Protein AF-A0AAE0GFL1-F1 (afdb_monomer_lite)

Secondary structure (DSSP, 8-state):
-HHHHHHHHHHHHHHHHHHHHHTTS-TTSSSHHHHHHHHTT-S---S-S-STTHHHHHHHHHHHHHH-HHHHHHHHHTT---STT-TTHHHHHHHHHHHHHHHHHHHHHHHHHHHHHHHHHHHHHHTS----------------GGGGGEEEEE-SS-TTSEEEEEETTT-TT-EE---SSSHHHHHHHHHH-HHHHHHHHHHHHTT--S--------------------------TTSPPP--TTTHHHHTTS------

Foldseek 3Di:
DVVVVVVVVVVVVVVVVVCVVPVPDDDPDDPPPVVVVVPVPPDDDDPDDDPPCPVVVVVVVVVVCVVCVPVVVPVVPVPCDDPPVVPDVVVVVVVVVVVVVVVVVVVVVVVVVVVVVVVVVVVVVVVPDPDDPDPPPPPPPPDQLLVVQKDFDADPVGNVDGPWIDGNVVPPVDTFDCPVDCPSSLVCCVPPVVVVSVVSVVVVVVVDPDDDDDDDDDDPPPDPPPDPDDDDPDDPPPDDDDPPVPVVVVVVVDDDDDDD

Sequence (260 aa):
MYFSYLIEWIVHRHALDYYLRHAFWDEEDFLPSIFALSYVNCGEYSLGKSFRTIPQIIGQLLYFIDMHPTLWNQTFQDSWEPIDNIVGCESLIATFRKSSEDAEVADTSIRAKR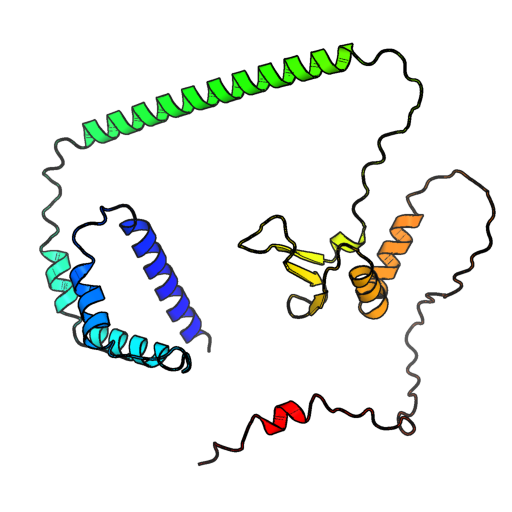KAERAAEQEAEAAADDDSEWKDGAKVKRKAACWRCFICKFSEFQPEKIESVYCKICGPDFTVEYSGNTSNMRNHLAHVHKDVFCKMVSSAEGNGVGGGDGGGPGTCSGSCSSTSDSQQRVDVSMLPPVPNDRRDALHKLIGPHLYV

pLDDT: mean 70.92, std 19.53, range [35.97, 97.88]

Structure (mmCIF, N/CA/C/O backbone):
data_AF-A0AAE0GFL1-F1
#
_entry.id   AF-A0AAE0GFL1-F1
#
loop_
_atom_site.group_PDB
_atom_site.id
_atom_site.type_symbol
_atom_site.label_atom_id
_atom_site.label_alt_id
_atom_site.label_comp_id
_atom_site.label_asym_id
_atom_site.label_entity_id
_atom_site.label_seq_id
_atom_site.pdbx_PDB_ins_code
_atom_site.Cartn_x
_atom_site.Cartn_y
_atom_site.Cartn_z
_atom_site.occupancy
_atom_site.B_iso_or_equiv
_atom_site.auth_seq_id
_atom_site.auth_comp_id
_atom_site.auth_asym_id
_atom_site.auth_atom_id
_atom_site.pdbx_PDB_model_num
ATOM 1 N N . MET A 1 1 ? -16.399 -25.363 14.629 1.00 55.00 1 MET A N 1
ATOM 2 C CA . MET A 1 1 ? -15.292 -24.386 14.748 1.00 55.00 1 MET A CA 1
ATOM 3 C C . MET A 1 1 ? -15.734 -22.925 14.625 1.00 55.00 1 MET A C 1
ATOM 5 O O . MET A 1 1 ? -15.078 -22.097 15.221 1.00 55.00 1 MET A O 1
ATOM 9 N N . TYR A 1 2 ? -16.831 -22.567 13.941 1.00 59.12 2 TYR A N 1
ATOM 10 C CA . TYR A 1 2 ? -17.259 -21.154 13.840 1.00 59.12 2 TYR A CA 1
ATOM 11 C C . TYR A 1 2 ? -17.897 -20.565 15.112 1.00 59.12 2 TYR A C 1
ATOM 13 O O . TYR A 1 2 ? -17.859 -19.357 15.315 1.00 59.12 2 TYR A O 1
ATOM 21 N N . PHE A 1 3 ? -18.455 -21.405 15.985 1.00 51.78 3 PHE A N 1
ATOM 22 C CA . PHE A 1 3 ? -19.176 -20.939 17.174 1.00 51.78 3 PHE A CA 1
ATOM 23 C C . PHE A 1 3 ? -18.249 -20.355 18.255 1.00 51.78 3 PHE A C 1
ATOM 25 O O . PHE A 1 3 ? -18.617 -19.396 18.920 1.00 51.78 3 PHE A O 1
ATOM 32 N N . SER A 1 4 ? -17.019 -20.870 18.383 1.00 65.25 4 SER A N 1
ATOM 33 C CA . SER A 1 4 ? -16.025 -20.348 19.333 1.00 65.25 4 SER A CA 1
ATOM 34 C C . SER A 1 4 ? -15.536 -18.950 18.949 1.00 65.25 4 SER A C 1
ATOM 36 O O . SER A 1 4 ? -15.470 -18.077 19.806 1.00 65.25 4 SER A O 1
ATOM 38 N N . TYR A 1 5 ? -15.299 -18.703 17.656 1.00 64.81 5 TYR A N 1
ATOM 39 C CA . TYR A 1 5 ? -14.909 -17.379 17.156 1.00 64.81 5 TYR A CA 1
ATOM 40 C C . TYR A 1 5 ? -16.025 -16.341 17.292 1.00 64.81 5 TYR A C 1
ATOM 42 O O . TYR A 1 5 ? -15.751 -15.166 17.517 1.00 64.81 5 TYR A O 1
ATOM 50 N N . LEU A 1 6 ? -17.286 -16.765 17.172 1.00 72.25 6 LEU A N 1
ATOM 51 C CA . LEU A 1 6 ? -18.425 -15.870 17.351 1.00 72.25 6 LEU A CA 1
ATOM 52 C C . LEU A 1 6 ? -18.554 -15.420 18.812 1.00 72.25 6 LEU A C 1
ATOM 54 O O . LEU A 1 6 ? -18.775 -14.239 19.061 1.00 72.25 6 LEU A O 1
ATOM 58 N N . ILE A 1 7 ? -18.367 -16.335 19.767 1.00 76.12 7 ILE A N 1
ATOM 59 C CA . ILE A 1 7 ? -18.399 -16.003 21.197 1.00 76.12 7 ILE A CA 1
ATOM 60 C C . ILE A 1 7 ? -17.217 -15.100 21.568 1.00 76.12 7 ILE A C 1
ATOM 62 O O . ILE A 1 7 ? -17.435 -14.074 22.207 1.00 76.12 7 ILE A O 1
ATOM 66 N N . GLU A 1 8 ? -15.997 -15.409 21.114 1.00 75.50 8 GLU A N 1
ATOM 67 C CA . GLU A 1 8 ? -14.837 -14.531 21.331 1.00 75.50 8 GLU A CA 1
ATOM 68 C C . GLU A 1 8 ? -15.072 -13.128 20.769 1.00 75.50 8 GLU A C 1
ATOM 70 O O . GLU A 1 8 ? -14.800 -12.143 21.451 1.00 75.50 8 GLU A O 1
ATOM 75 N N . TRP A 1 9 ? -15.632 -13.018 19.563 1.00 86.50 9 TRP A N 1
ATOM 76 C CA . TRP A 1 9 ? -15.906 -11.726 18.939 1.00 86.50 9 TRP A CA 1
ATOM 77 C C . TRP A 1 9 ? -16.974 -10.918 19.686 1.00 86.50 9 TRP A C 1
ATOM 79 O O . TRP A 1 9 ? -16.813 -9.710 19.863 1.00 86.50 9 TRP A O 1
ATOM 89 N N . ILE A 1 10 ? -18.042 -11.567 20.162 1.00 83.06 10 ILE A N 1
ATOM 90 C CA . ILE A 1 10 ? -19.096 -10.914 20.953 1.00 83.06 10 ILE A CA 1
ATOM 91 C C . ILE A 1 10 ? -18.524 -10.416 22.286 1.00 83.06 10 ILE A C 1
ATOM 93 O O . ILE A 1 10 ? -18.738 -9.258 22.642 1.00 83.06 10 ILE A O 1
ATOM 97 N N . VAL A 1 11 ? -17.742 -11.243 22.987 1.00 87.62 11 VAL A N 1
ATOM 98 C CA . VAL A 1 11 ? -17.106 -10.862 24.258 1.00 87.62 11 VAL A CA 1
ATOM 99 C C . VAL A 1 11 ? -16.126 -9.708 24.051 1.00 87.62 11 VAL A C 1
ATOM 101 O O . VAL A 1 11 ? -16.186 -8.726 24.787 1.00 87.62 11 VAL A O 1
ATOM 104 N N . HIS A 1 12 ? -15.286 -9.762 23.013 1.00 86.75 12 HIS A N 1
ATOM 105 C CA . HIS A 1 12 ? -14.354 -8.675 22.707 1.00 86.75 12 HIS A CA 1
ATOM 106 C C . HIS A 1 12 ? -15.077 -7.371 22.378 1.00 86.75 12 HIS A C 1
ATOM 108 O O . HIS A 1 12 ? -14.642 -6.304 22.807 1.00 86.75 12 HIS A O 1
ATOM 114 N N . ARG A 1 13 ? -16.182 -7.444 21.629 1.00 83.88 13 ARG A N 1
ATOM 115 C CA . ARG A 1 13 ? -16.957 -6.267 21.240 1.00 83.88 13 ARG A CA 1
ATOM 116 C C . ARG A 1 13 ? -17.669 -5.635 22.431 1.00 83.88 13 ARG A C 1
ATOM 118 O O . ARG A 1 13 ? -17.648 -4.417 22.544 1.00 83.88 13 ARG A O 1
ATOM 125 N N . HIS A 1 14 ? -18.239 -6.434 23.332 1.00 80.00 14 HIS A N 1
ATOM 126 C CA . HIS A 1 14 ? -18.849 -5.916 24.558 1.00 80.00 14 HIS A CA 1
ATOM 127 C C . HIS A 1 14 ? -17.814 -5.383 25.549 1.00 80.00 14 HIS A C 1
ATOM 129 O O . HIS A 1 14 ? -18.057 -4.348 26.157 1.00 80.00 14 HIS A O 1
ATOM 135 N N . ALA A 1 15 ? -16.650 -6.026 25.668 1.00 77.88 15 ALA A N 1
ATOM 136 C CA . ALA A 1 15 ? -15.555 -5.520 26.489 1.00 77.88 15 ALA A CA 1
ATOM 137 C C . ALA A 1 15 ? -15.032 -4.178 25.958 1.00 77.88 15 ALA A C 1
ATOM 139 O O . ALA A 1 15 ? -14.854 -3.248 26.736 1.00 77.88 15 ALA A O 1
ATOM 140 N N . LEU A 1 16 ? -14.851 -4.043 24.640 1.00 78.12 16 LEU A N 1
ATOM 141 C CA . LEU A 1 16 ? -14.467 -2.775 24.013 1.00 78.12 16 LEU A CA 1
ATOM 142 C C . LEU A 1 16 ? -15.530 -1.694 24.199 1.00 78.12 16 LEU A C 1
ATOM 144 O O . LEU A 1 16 ? -15.179 -0.574 24.543 1.00 78.12 16 LEU A O 1
ATOM 148 N N . ASP A 1 17 ? -16.811 -2.012 24.008 1.00 73.00 17 ASP A N 1
ATOM 149 C CA . ASP A 1 17 ? -17.889 -1.030 24.171 1.00 73.00 17 ASP A CA 1
ATOM 150 C C . ASP A 1 17 ? -18.042 -0.603 25.642 1.00 73.00 17 ASP A C 1
ATOM 152 O O . ASP A 1 17 ? -18.272 0.569 25.927 1.00 73.00 17 ASP A O 1
ATOM 156 N N . TYR A 1 18 ? -17.828 -1.525 26.587 1.00 76.62 18 TYR A N 1
ATOM 157 C CA . TYR A 1 18 ? -17.769 -1.236 28.021 1.00 76.62 18 TYR A CA 1
ATOM 158 C C . TYR A 1 18 ? -16.574 -0.337 28.366 1.00 76.62 18 TYR A C 1
ATOM 160 O O . TYR A 1 18 ? -16.749 0.698 29.004 1.00 76.62 18 TYR A O 1
ATOM 168 N N . TYR A 1 19 ? -15.372 -0.676 27.888 1.00 74.94 19 TYR A N 1
ATOM 169 C CA . TYR A 1 19 ? -14.175 0.141 28.097 1.00 74.94 19 TYR A CA 1
ATOM 170 C C . TYR A 1 19 ? -14.315 1.527 27.471 1.00 74.94 19 TYR A C 1
ATOM 172 O O . TYR A 1 19 ? -13.985 2.512 28.113 1.00 74.94 19 TYR A O 1
ATOM 180 N N . LEU A 1 20 ? -14.847 1.639 26.255 1.00 73.12 20 LEU A N 1
ATOM 181 C CA . LEU A 1 20 ? -15.024 2.930 25.587 1.00 73.12 20 LEU A CA 1
ATOM 182 C C . LEU A 1 20 ? -16.085 3.803 26.266 1.00 73.12 20 LEU A C 1
ATOM 184 O O . LEU A 1 20 ? -15.954 5.024 26.255 1.00 73.12 20 LEU A O 1
ATOM 188 N N . ARG A 1 21 ? -17.112 3.205 26.884 1.00 70.81 21 ARG A N 1
ATOM 189 C CA . ARG A 1 21 ? -18.131 3.949 27.645 1.00 70.81 21 ARG A CA 1
ATOM 190 C C . ARG A 1 21 ? -17.677 4.338 29.050 1.00 70.81 21 ARG A C 1
ATOM 192 O O . ARG A 1 21 ? -18.154 5.344 29.566 1.00 70.81 21 ARG A O 1
ATOM 199 N N . HIS A 1 22 ? -16.775 3.569 29.658 1.00 62.78 22 HIS A N 1
ATOM 200 C CA . HIS A 1 22 ? -16.322 3.800 31.033 1.00 62.78 22 HIS A CA 1
ATOM 201 C C . HIS A 1 22 ? -14.917 4.395 31.156 1.00 62.78 22 HIS A C 1
ATOM 203 O O . HIS A 1 22 ? -14.579 4.879 32.226 1.00 62.78 22 HIS A O 1
ATOM 209 N N . ALA A 1 23 ? -14.141 4.488 30.073 1.00 54.91 23 ALA A N 1
ATOM 210 C CA . ALA A 1 23 ? -12.862 5.208 30.040 1.00 54.91 23 ALA A CA 1
ATOM 211 C C . ALA A 1 23 ? -13.001 6.740 30.173 1.00 54.91 23 ALA A C 1
ATOM 213 O O . ALA A 1 23 ? -12.017 7.458 30.028 1.00 54.91 23 ALA A O 1
ATOM 214 N N . PHE A 1 24 ? -14.212 7.247 30.422 1.00 51.03 24 PHE A N 1
ATOM 215 C CA . PHE A 1 24 ? -14.499 8.671 30.593 1.00 51.03 24 PHE A CA 1
ATOM 216 C C . PHE A 1 24 ? -14.997 9.033 32.004 1.00 51.03 24 PHE A C 1
ATOM 218 O O . PHE A 1 24 ? -15.393 10.172 32.229 1.00 51.03 24 PHE A O 1
ATOM 225 N N . TRP A 1 25 ? -15.000 8.088 32.950 1.00 46.41 25 TRP A N 1
ATOM 226 C CA . TRP A 1 25 ? -15.371 8.351 34.343 1.00 46.41 25 TRP A CA 1
ATOM 227 C C . TRP A 1 25 ? -14.150 8.199 35.252 1.00 46.41 25 TRP A C 1
ATOM 229 O O . TRP A 1 25 ? -13.375 7.259 35.086 1.00 46.41 25 TRP A O 1
ATOM 239 N N . ASP A 1 26 ? -13.990 9.171 36.151 1.00 41.50 26 ASP A N 1
ATOM 240 C CA . ASP A 1 26 ? -12.817 9.435 36.989 1.00 41.50 26 ASP A CA 1
ATOM 241 C C . ASP A 1 26 ? -12.173 8.203 37.648 1.00 41.50 26 ASP A C 1
ATOM 243 O O . ASP A 1 26 ? -12.826 7.275 38.125 1.00 41.50 26 ASP A O 1
ATOM 247 N N . GLU A 1 27 ? -10.843 8.263 37.692 1.00 49.09 27 GLU A N 1
ATOM 248 C CA . GLU A 1 27 ? -9.883 7.195 37.986 1.00 49.09 27 GLU A CA 1
ATOM 249 C C . GLU A 1 27 ? -9.837 6.715 39.453 1.00 49.09 27 GLU A C 1
ATOM 251 O O . GLU A 1 27 ? -9.037 5.833 39.766 1.00 49.09 27 GLU A O 1
ATOM 256 N N . GLU A 1 28 ? -10.650 7.246 40.373 1.00 51.72 28 GLU A N 1
ATOM 257 C CA . GLU A 1 28 ? -10.294 7.163 41.802 1.00 51.72 28 GLU A CA 1
ATOM 258 C C . GLU A 1 28 ? -10.993 6.080 42.647 1.00 51.72 28 GLU A C 1
ATOM 260 O O . GLU A 1 28 ? -10.396 5.648 43.630 1.00 51.72 28 GLU A O 1
ATOM 265 N N . ASP A 1 29 ? -12.156 5.524 42.274 1.00 49.66 29 ASP A N 1
ATOM 266 C CA . ASP A 1 29 ? -12.931 4.725 43.256 1.00 49.66 29 ASP A CA 1
ATOM 267 C C . ASP A 1 29 ? -13.186 3.240 42.930 1.00 49.66 29 ASP A C 1
ATOM 269 O O . ASP A 1 29 ? -13.652 2.499 43.798 1.00 49.66 29 ASP A O 1
ATOM 273 N N . PHE A 1 30 ? -12.857 2.737 41.731 1.00 45.12 30 PHE A N 1
ATOM 274 C CA . PHE A 1 30 ? -13.270 1.371 41.331 1.00 45.12 30 PHE A CA 1
ATOM 275 C C . PHE A 1 30 ? -12.153 0.331 41.146 1.00 45.12 30 PHE A C 1
ATOM 277 O O . PHE A 1 30 ? -12.433 -0.846 40.906 1.00 45.12 30 PHE A O 1
ATOM 284 N N . LEU A 1 31 ? -10.886 0.716 41.299 1.00 49.16 31 LEU A N 1
ATOM 285 C CA . LEU A 1 31 ? -9.741 -0.183 41.102 1.00 49.16 31 LEU A CA 1
ATOM 286 C C . LEU A 1 31 ? -9.281 -1.036 42.311 1.00 49.16 31 LEU A C 1
ATOM 288 O O . LEU A 1 31 ? -8.589 -2.028 42.059 1.00 49.16 31 LEU A O 1
ATOM 292 N N . PRO A 1 32 ? -9.657 -0.796 43.590 1.00 45.88 32 PRO A N 1
ATOM 293 C CA . PRO A 1 32 ? -9.105 -1.609 44.680 1.00 45.88 32 PRO A CA 1
ATOM 294 C C . PRO A 1 32 ? -9.606 -3.064 44.743 1.00 45.88 32 PRO A C 1
ATOM 296 O O . PRO A 1 32 ? -8.881 -3.926 45.233 1.00 45.88 32 PRO A O 1
ATOM 299 N N . SER A 1 33 ? -10.812 -3.389 44.259 1.00 44.69 33 SER A N 1
ATOM 300 C CA . SER A 1 33 ? -11.396 -4.729 44.479 1.00 44.69 33 SER A CA 1
ATOM 301 C C . SER A 1 33 ? -10.979 -5.771 43.434 1.00 44.69 33 SER A C 1
ATOM 303 O O . SER A 1 33 ? -10.744 -6.930 43.780 1.00 44.69 33 SER A O 1
ATOM 305 N N . ILE A 1 34 ? -10.806 -5.368 42.170 1.00 48.41 34 ILE A N 1
ATOM 306 C CA . ILE A 1 34 ? -10.378 -6.276 41.091 1.00 48.41 34 ILE A CA 1
ATOM 307 C C . ILE A 1 34 ? -8.869 -6.557 41.177 1.00 48.41 34 ILE A C 1
ATOM 309 O O . ILE A 1 34 ? -8.440 -7.688 40.944 1.00 48.41 34 ILE A O 1
ATOM 313 N N . PHE A 1 35 ? -8.060 -5.580 41.604 1.00 46.75 35 PHE A N 1
ATOM 314 C CA . PHE A 1 35 ? -6.628 -5.795 41.849 1.00 46.75 35 PHE A CA 1
ATOM 315 C C . PHE A 1 35 ? -6.334 -6.546 43.160 1.00 46.75 35 PHE A C 1
ATOM 317 O O . PHE A 1 35 ? -5.327 -7.248 43.243 1.00 46.75 35 PHE A O 1
ATOM 324 N N . ALA A 1 36 ? -7.218 -6.502 44.163 1.00 46.09 36 ALA A N 1
ATOM 325 C CA . ALA A 1 36 ? -7.035 -7.292 45.385 1.00 46.09 36 ALA A CA 1
ATOM 326 C C . ALA A 1 36 ? -7.107 -8.812 45.131 1.00 46.09 36 ALA A C 1
ATOM 328 O O . ALA A 1 36 ? -6.398 -9.576 45.785 1.00 46.09 36 ALA A O 1
ATOM 329 N N . LEU A 1 37 ? -7.886 -9.268 44.141 1.00 44.50 37 LEU A N 1
ATOM 330 C CA . LEU A 1 37 ? -7.932 -10.690 43.772 1.00 44.50 37 LEU A CA 1
ATOM 331 C C . LEU A 1 37 ? -6.707 -11.152 42.965 1.00 44.50 37 LEU A C 1
ATOM 333 O O . LEU A 1 37 ? -6.390 -12.340 42.986 1.00 44.50 37 LEU A O 1
ATOM 337 N N . SER A 1 38 ? -5.974 -10.244 42.307 1.00 46.34 38 SER A N 1
ATOM 338 C CA . SER A 1 38 ? -4.716 -10.583 41.624 1.00 46.34 38 SER A CA 1
ATOM 339 C C . SER A 1 38 ? -3.490 -10.508 42.545 1.00 46.34 38 SER A C 1
ATOM 341 O O . SER A 1 38 ? -2.508 -11.216 42.311 1.00 46.34 38 SER A O 1
ATOM 343 N N . TYR A 1 39 ? -3.553 -9.733 43.635 1.00 41.56 39 TYR A N 1
ATOM 344 C CA . TYR A 1 39 ? -2.430 -9.572 44.566 1.00 41.56 39 TYR A CA 1
ATOM 345 C C . TYR A 1 39 ? -2.325 -10.648 45.656 1.00 41.56 39 TYR A C 1
ATOM 347 O O . TYR A 1 39 ? -1.222 -10.910 46.133 1.00 41.56 39 TYR A O 1
ATOM 355 N N . VAL A 1 40 ? -3.412 -11.342 46.014 1.00 45.34 40 VAL A 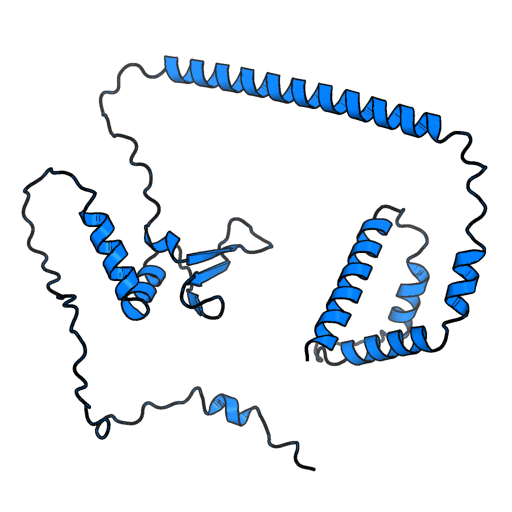N 1
ATOM 356 C CA . VAL A 1 40 ? -3.361 -12.405 47.045 1.00 45.34 40 VAL A CA 1
ATOM 357 C C . VAL A 1 40 ? -2.674 -13.693 46.547 1.00 45.34 40 VAL A C 1
ATOM 359 O O . VAL A 1 40 ? -2.402 -14.588 47.341 1.00 45.34 40 VAL A O 1
ATOM 362 N N . ASN A 1 41 ? -2.298 -13.786 45.264 1.00 46.19 41 ASN A N 1
ATOM 363 C CA . ASN A 1 41 ? -1.633 -14.977 44.715 1.00 46.19 41 ASN A CA 1
ATOM 364 C C . ASN A 1 41 ? -0.317 -14.705 43.960 1.00 46.19 41 ASN A C 1
ATOM 366 O O . ASN A 1 41 ? 0.171 -15.572 43.236 1.00 46.19 41 ASN A O 1
ATOM 370 N N . CYS A 1 42 ? 0.285 -13.526 44.138 1.00 41.69 42 CYS A N 1
ATOM 371 C CA . CYS A 1 42 ? 1.565 -13.172 43.515 1.00 41.69 42 CYS A CA 1
ATOM 372 C C . CYS A 1 42 ? 2.726 -13.224 44.522 1.00 41.69 42 CYS A C 1
ATOM 374 O O . CYS A 1 42 ? 3.401 -12.230 44.773 1.00 41.69 42 CYS A O 1
ATOM 376 N N . GLY A 1 43 ? 2.975 -14.407 45.087 1.00 40.66 43 GLY A N 1
ATOM 377 C CA . GLY A 1 43 ? 4.291 -14.743 45.626 1.00 40.66 43 GLY A CA 1
ATOM 378 C C . GLY A 1 43 ? 5.198 -15.207 44.485 1.00 40.66 43 GLY A C 1
ATOM 379 O O . GLY A 1 43 ? 4.937 -16.252 43.904 1.00 40.66 43 GLY A O 1
ATOM 380 N N . GLU A 1 44 ? 6.204 -14.397 44.145 1.00 50.81 44 GLU A N 1
ATOM 381 C CA . GLU A 1 44 ? 7.398 -14.730 43.345 1.00 50.81 44 GLU A CA 1
ATOM 382 C C . GLU A 1 44 ? 7.226 -15.780 42.226 1.00 50.81 44 GLU A C 1
ATOM 384 O O . GLU A 1 44 ? 7.644 -16.931 42.350 1.00 50.81 44 GLU A O 1
ATOM 389 N N . TYR A 1 45 ? 6.713 -15.364 41.063 1.00 44.97 45 TYR A N 1
ATOM 390 C CA . TYR A 1 45 ? 6.860 -16.150 39.835 1.00 44.97 45 TYR A CA 1
ATOM 391 C C . TYR A 1 45 ? 7.784 -15.437 38.853 1.00 44.97 45 TYR A C 1
ATOM 393 O O . TYR A 1 45 ? 7.436 -14.450 38.210 1.00 44.97 45 TYR A O 1
ATOM 401 N N . SER A 1 46 ? 8.994 -15.979 38.753 1.00 43.66 46 SER A N 1
ATOM 402 C CA . SER A 1 46 ? 9.978 -15.668 37.727 1.00 43.66 46 SER A CA 1
ATOM 403 C C . SER A 1 46 ? 9.399 -15.903 36.324 1.00 43.66 46 SER A C 1
ATOM 405 O O . SER A 1 46 ? 8.822 -16.949 36.017 1.00 43.66 46 SER A O 1
ATOM 407 N N . LEU A 1 47 ? 9.560 -14.889 35.471 1.00 48.75 47 LEU A N 1
ATOM 408 C CA . LEU A 1 47 ? 9.186 -14.851 34.056 1.00 48.75 47 LEU A CA 1
ATOM 409 C C . LEU A 1 47 ? 9.812 -16.028 33.289 1.00 48.75 47 LEU A C 1
ATOM 411 O O . LEU A 1 47 ? 10.973 -15.973 32.891 1.00 48.75 47 LEU A O 1
ATOM 415 N N . GLY A 1 48 ? 9.050 -17.103 33.080 1.00 45.09 48 GLY A N 1
ATOM 416 C CA . GLY A 1 48 ? 9.557 -18.250 32.324 1.00 45.09 48 GLY A CA 1
ATOM 417 C C . GLY A 1 48 ? 8.607 -19.423 32.092 1.00 45.09 48 GLY A C 1
ATOM 418 O O . GLY A 1 48 ? 9.084 -20.500 31.740 1.00 45.09 48 GLY A O 1
ATOM 419 N N . LYS A 1 49 ? 7.287 -19.286 32.285 1.00 44.94 49 LYS A N 1
ATOM 420 C CA . LYS A 1 49 ? 6.339 -20.389 32.037 1.00 44.94 49 LYS A CA 1
ATOM 421 C C . LYS A 1 49 ? 5.099 -19.928 31.272 1.00 44.94 49 LYS A C 1
ATOM 423 O O . LYS A 1 49 ? 4.638 -18.803 31.400 1.00 44.94 49 LYS A O 1
ATOM 428 N N . SER A 1 50 ? 4.640 -20.826 30.405 1.00 49.50 50 SER A N 1
ATOM 429 C CA . SER A 1 50 ? 3.804 -20.588 29.230 1.00 49.50 50 SER A CA 1
ATOM 430 C C . SER A 1 50 ? 2.400 -20.053 29.515 1.00 49.50 50 SER A C 1
ATOM 432 O O . SER A 1 50 ? 1.784 -20.464 30.494 1.00 49.50 50 SER A O 1
ATOM 434 N N . PHE A 1 51 ? 1.869 -19.317 28.531 1.00 51.59 51 PHE A N 1
ATOM 435 C CA . PHE A 1 51 ? 0.485 -18.871 28.259 1.00 51.59 51 PHE A CA 1
ATOM 436 C C . PHE A 1 51 ? -0.654 -19.922 28.391 1.00 51.59 51 PHE A C 1
ATOM 438 O O . PHE A 1 51 ? -1.761 -19.713 27.904 1.00 51.59 51 PHE A O 1
ATOM 445 N N . ARG A 1 52 ? -0.431 -21.067 29.045 1.00 53.19 52 ARG A N 1
ATOM 446 C CA . ARG A 1 52 ? -1.409 -22.157 29.202 1.00 53.19 52 ARG A CA 1
ATOM 447 C C . ARG A 1 52 ? -2.465 -21.911 30.290 1.00 53.19 52 ARG A C 1
ATOM 449 O O . ARG A 1 52 ? -3.365 -22.729 30.427 1.00 53.19 52 ARG A O 1
ATOM 456 N N . THR A 1 53 ? -2.393 -20.810 31.037 1.00 56.38 53 THR A N 1
ATOM 457 C CA . THR A 1 53 ? -3.309 -20.506 32.156 1.00 56.38 53 THR A CA 1
ATOM 458 C C . THR A 1 53 ? -4.493 -19.605 31.795 1.00 56.38 53 THR A C 1
ATOM 460 O O . THR A 1 53 ? -5.479 -19.601 32.528 1.00 56.38 53 THR A O 1
ATOM 463 N N . ILE A 1 54 ? -4.471 -18.899 30.657 1.00 66.75 54 ILE A N 1
ATOM 464 C CA . ILE A 1 54 ? -5.584 -18.016 30.246 1.00 66.75 54 ILE A CA 1
ATOM 465 C C . ILE A 1 54 ? -6.912 -18.784 30.072 1.00 66.75 54 ILE A C 1
ATOM 467 O O . ILE A 1 54 ? -7.927 -18.321 30.595 1.00 66.75 54 ILE A O 1
ATOM 471 N N . PRO A 1 55 ? -6.947 -19.985 29.456 1.00 72.31 55 PRO A N 1
ATOM 472 C CA . PRO A 1 55 ? -8.198 -20.735 29.317 1.00 72.31 55 PRO A CA 1
ATOM 473 C C . PRO A 1 55 ? -8.804 -21.181 30.656 1.00 72.31 55 PRO A C 1
ATOM 475 O O . PRO A 1 55 ? -10.023 -21.267 30.776 1.00 72.31 55 PRO A O 1
ATOM 478 N N . GLN A 1 56 ? -7.979 -21.435 31.680 1.00 72.88 56 GLN A N 1
ATOM 479 C CA . GLN A 1 56 ? -8.467 -21.817 33.011 1.00 72.88 56 GLN A CA 1
ATOM 480 C C . GLN A 1 56 ? -9.094 -20.637 33.755 1.00 72.88 56 GLN A C 1
ATOM 482 O O . GLN A 1 56 ? -10.124 -20.812 34.401 1.00 72.88 56 GLN A O 1
ATOM 487 N N . ILE A 1 57 ? -8.520 -19.438 33.624 1.00 74.75 57 ILE A N 1
ATOM 488 C CA . ILE A 1 57 ? -9.064 -18.224 34.245 1.00 74.75 57 ILE A CA 1
ATOM 489 C C . ILE A 1 57 ? -10.392 -17.836 33.582 1.00 74.75 57 ILE A C 1
ATOM 491 O O . ILE A 1 57 ? -11.369 -17.568 34.278 1.00 74.75 57 ILE A O 1
ATOM 495 N N . ILE A 1 58 ? -10.467 -17.888 32.245 1.00 80.38 58 ILE A N 1
ATOM 496 C CA . ILE A 1 58 ? -11.718 -17.634 31.512 1.00 80.38 58 ILE A CA 1
ATOM 497 C C . ILE A 1 58 ? -12.781 -18.678 31.885 1.00 80.38 58 ILE A C 1
ATOM 499 O O . ILE A 1 58 ? -13.932 -18.320 32.119 1.00 80.38 58 ILE A O 1
ATOM 503 N N . GLY A 1 59 ? -12.398 -19.953 32.016 1.00 84.50 59 GLY A N 1
ATOM 504 C CA . GLY A 1 59 ? -13.307 -21.012 32.457 1.00 84.50 59 GLY A CA 1
ATOM 505 C C . GLY A 1 59 ? -13.879 -20.779 33.859 1.00 84.50 59 GLY A C 1
ATOM 506 O O . GLY A 1 59 ? -15.074 -20.972 34.067 1.00 84.50 59 GLY A O 1
ATOM 507 N N . GLN A 1 60 ? -13.062 -20.314 34.809 1.00 80.19 60 GLN A N 1
ATOM 508 C CA . GLN A 1 60 ? -13.527 -19.997 36.165 1.00 80.19 60 GLN A CA 1
ATOM 509 C C . GLN A 1 60 ? -14.441 -18.766 36.203 1.00 80.19 60 GLN A C 1
ATOM 511 O O . GLN A 1 60 ? -15.447 -18.786 36.909 1.00 80.19 60 GLN A O 1
ATOM 516 N N . LEU A 1 61 ? -14.144 -17.727 35.415 1.00 78.81 61 LEU A N 1
ATOM 517 C CA . LEU A 1 61 ? -14.989 -16.531 35.322 1.00 78.81 61 LEU A CA 1
ATOM 518 C C . LEU A 1 61 ? -16.348 -16.832 34.683 1.00 78.81 61 LEU A C 1
ATOM 520 O O . LEU A 1 61 ? -17.373 -16.399 35.201 1.00 78.81 61 LEU A O 1
ATOM 524 N N . LEU A 1 62 ? -16.373 -17.612 33.598 1.00 81.50 62 LEU A N 1
ATOM 525 C CA . LEU A 1 62 ? -17.626 -18.011 32.955 1.00 81.50 62 LEU A CA 1
ATOM 526 C C . LEU A 1 62 ? -18.473 -18.896 33.873 1.00 81.50 62 LEU A C 1
ATOM 528 O O . LEU A 1 62 ? -19.677 -18.684 33.963 1.00 81.50 62 LEU A O 1
ATOM 532 N N . TYR A 1 63 ? -17.850 -19.817 34.615 1.00 80.25 63 TYR A N 1
ATOM 533 C CA . TYR A 1 63 ? -18.559 -20.626 35.607 1.00 80.25 63 TYR A CA 1
ATOM 534 C C . TYR A 1 63 ? -19.170 -19.762 36.720 1.00 80.25 63 TYR A C 1
ATOM 536 O O . TYR A 1 63 ? -20.290 -20.013 37.150 1.00 80.25 63 TYR A O 1
ATOM 544 N N . PHE A 1 64 ? -18.472 -18.710 37.159 1.00 76.19 64 PHE A N 1
ATOM 545 C CA . PHE A 1 64 ? -18.975 -17.797 38.188 1.00 76.19 64 PHE A CA 1
ATOM 546 C C . PHE A 1 64 ? -20.172 -16.959 37.707 1.00 76.19 64 PHE A C 1
ATOM 548 O O . PHE A 1 64 ? -21.116 -16.750 38.468 1.00 76.19 64 PHE A O 1
ATOM 555 N N . ILE A 1 65 ? -20.160 -16.521 36.442 1.00 75.81 65 ILE A N 1
ATOM 556 C CA . ILE A 1 65 ? -21.275 -15.786 35.820 1.00 75.81 65 ILE A CA 1
ATOM 557 C C . ILE A 1 65 ? -22.512 -16.686 35.688 1.00 75.81 65 ILE A C 1
ATOM 559 O O . ILE A 1 65 ? -23.619 -16.255 36.008 1.00 75.81 65 ILE A O 1
ATOM 563 N N . ASP A 1 66 ? -22.328 -17.943 35.278 1.00 76.62 66 ASP A N 1
ATOM 564 C CA . ASP A 1 66 ? -23.436 -18.886 35.066 1.00 76.62 66 ASP A CA 1
ATOM 565 C C . ASP A 1 66 ? -24.046 -19.390 36.387 1.00 76.62 66 ASP A C 1
ATOM 567 O O . ASP A 1 66 ? -25.232 -19.713 36.454 1.00 76.62 66 ASP A O 1
ATOM 571 N N . MET A 1 67 ? -23.259 -19.428 37.471 1.00 78.81 67 MET A N 1
ATOM 572 C CA . MET A 1 67 ? -23.725 -19.938 38.765 1.00 78.81 67 MET A CA 1
ATOM 573 C C . MET A 1 67 ? -24.554 -18.923 39.578 1.00 78.81 67 MET A C 1
ATOM 575 O O . MET A 1 67 ? -25.233 -19.318 40.528 1.00 78.81 67 MET A O 1
ATOM 579 N N . HIS A 1 68 ? -24.553 -17.634 39.212 1.00 68.12 68 HIS A N 1
ATOM 580 C CA . HIS A 1 68 ? -25.252 -16.576 39.959 1.00 68.12 68 HIS A CA 1
ATOM 581 C C . HIS A 1 68 ? -26.084 -15.602 39.089 1.00 68.12 68 HIS A C 1
ATOM 583 O O . HIS A 1 68 ? -25.948 -14.382 39.219 1.00 68.12 68 HIS A O 1
ATOM 589 N N . PRO A 1 69 ? -27.036 -16.086 38.264 1.00 65.94 69 PRO A N 1
ATOM 590 C CA . PRO A 1 69 ? -27.859 -15.228 37.398 1.00 65.94 69 PRO A CA 1
ATOM 591 C C . PRO A 1 69 ? -28.810 -14.289 38.167 1.00 65.94 69 PRO A C 1
ATOM 593 O O . PRO A 1 69 ? -29.319 -13.311 37.616 1.00 65.94 69 PRO A O 1
ATOM 596 N N . THR A 1 70 ? -29.067 -14.563 39.448 1.00 64.88 70 THR A N 1
ATOM 597 C CA . THR A 1 70 ? -29.981 -13.778 40.291 1.00 64.88 70 THR A CA 1
ATOM 598 C C . THR A 1 70 ? -29.324 -12.559 40.936 1.00 64.88 70 THR A C 1
ATOM 600 O O . THR A 1 70 ? -30.015 -11.576 41.184 1.00 64.88 70 THR A O 1
ATOM 603 N N . LEU A 1 71 ? -28.002 -12.573 41.148 1.00 61.47 71 LEU A N 1
ATOM 604 C CA . LEU A 1 71 ? -27.273 -11.446 41.749 1.00 61.47 71 LEU A CA 1
ATOM 605 C C . LEU A 1 71 ? -27.155 -10.252 40.793 1.00 61.47 71 LEU A C 1
ATOM 607 O O . LEU A 1 71 ? -27.173 -9.110 41.239 1.00 61.47 71 LEU A O 1
ATOM 611 N N . TRP A 1 72 ? -27.092 -10.502 39.482 1.00 61.62 72 TRP A N 1
ATOM 612 C CA . TRP A 1 72 ? -26.982 -9.438 38.478 1.00 61.62 72 TRP A CA 1
ATOM 613 C C . TRP A 1 72 ? -28.310 -8.711 38.224 1.00 61.62 72 TRP A C 1
ATOM 615 O O . TRP A 1 72 ? -28.320 -7.522 37.926 1.00 61.62 72 TRP A O 1
ATOM 625 N N . ASN A 1 73 ? -29.445 -9.398 38.391 1.00 60.25 73 ASN A N 1
ATOM 626 C CA . ASN A 1 73 ? -30.765 -8.787 38.210 1.00 60.25 73 ASN A CA 1
ATOM 627 C C . ASN A 1 73 ? -31.189 -7.889 39.383 1.00 60.25 73 ASN A C 1
ATOM 629 O O . ASN A 1 73 ? -32.022 -7.010 39.190 1.00 60.25 73 ASN A O 1
ATOM 633 N N . GLN A 1 74 ? -30.623 -8.084 40.579 1.00 57.28 74 GLN A N 1
ATOM 634 C CA . GLN A 1 74 ? -31.034 -7.339 41.773 1.00 57.28 74 GLN A CA 1
ATOM 635 C C . GLN A 1 74 ? -30.360 -5.964 41.876 1.00 57.28 74 GLN A C 1
ATOM 637 O O . GLN A 1 74 ? -31.013 -4.986 42.212 1.00 57.28 74 GLN A O 1
ATOM 642 N N . THR A 1 75 ? -29.084 -5.840 41.499 1.00 55.41 75 THR A N 1
ATOM 643 C CA . THR A 1 75 ? -28.380 -4.544 41.542 1.00 55.41 75 THR A CA 1
ATOM 644 C C . THR A 1 75 ? -28.711 -3.629 40.365 1.00 55.41 75 THR A C 1
ATOM 646 O O . THR A 1 75 ? -28.596 -2.413 40.489 1.00 55.41 75 THR A O 1
ATOM 649 N N . PHE A 1 76 ? -29.155 -4.182 39.231 1.00 55.78 76 PHE A N 1
ATOM 650 C CA . PHE A 1 76 ? -29.510 -3.379 38.059 1.00 55.78 76 PHE A CA 1
ATOM 651 C C . PHE A 1 76 ? -30.908 -2.760 38.133 1.00 55.78 76 PHE A C 1
ATOM 653 O O . PHE A 1 76 ? -31.145 -1.777 37.441 1.00 55.78 76 PHE A O 1
ATOM 660 N N . GLN A 1 77 ? -31.833 -3.304 38.930 1.00 55.97 77 GLN A N 1
ATOM 661 C CA . GLN A 1 77 ? -33.191 -2.751 39.036 1.00 55.97 77 GLN A CA 1
ATOM 662 C C . GLN A 1 77 ? -33.343 -1.711 40.154 1.00 55.97 77 GLN A C 1
ATOM 664 O O . GLN A 1 77 ? -34.147 -0.798 39.997 1.00 55.97 77 GLN A O 1
ATOM 669 N N . ASP A 1 78 ? -32.525 -1.767 41.208 1.00 54.12 78 ASP A N 1
ATOM 670 C CA . ASP A 1 78 ? -32.665 -0.870 42.369 1.00 54.12 78 ASP A CA 1
ATOM 671 C C . ASP A 1 78 ? -31.927 0.480 42.223 1.00 54.12 78 ASP A C 1
ATOM 673 O O . ASP A 1 78 ? -32.054 1.353 43.076 1.00 54.12 78 ASP A O 1
ATOM 677 N N . SER A 1 79 ? -31.172 0.684 41.136 1.00 54.50 79 SER A N 1
ATOM 678 C CA . SER A 1 79 ? -30.442 1.937 40.850 1.00 54.50 79 SER A CA 1
ATOM 679 C C . SER A 1 79 ? -31.134 2.836 39.817 1.00 54.50 79 SER A C 1
ATOM 681 O O . SER A 1 79 ? -30.682 3.959 39.589 1.00 54.50 79 SER A O 1
ATOM 683 N N . TRP A 1 80 ? -32.201 2.365 39.169 1.00 58.62 80 TRP A N 1
ATOM 684 C CA . TRP A 1 80 ? -32.970 3.172 38.221 1.00 58.62 80 TRP A CA 1
ATOM 685 C C . TRP A 1 80 ? -34.108 3.878 38.952 1.00 58.62 80 TRP A C 1
ATOM 687 O O . TRP A 1 80 ? -35.284 3.620 38.697 1.00 58.62 80 TRP A O 1
ATOM 697 N N . GLU A 1 81 ? -33.767 4.787 39.867 1.00 61.19 81 GLU A N 1
ATOM 698 C CA . GLU A 1 81 ? -34.740 5.814 40.224 1.00 61.19 81 GLU A CA 1
ATOM 699 C C . GLU A 1 81 ? -35.093 6.592 38.945 1.00 61.19 81 GLU A C 1
ATOM 701 O O . GLU A 1 81 ? -34.198 6.933 38.159 1.00 61.19 81 GLU A O 1
ATOM 706 N N . PRO A 1 82 ? -36.389 6.825 38.673 1.00 59.00 82 PRO A N 1
ATOM 707 C CA . PRO A 1 82 ? -36.802 7.547 37.489 1.00 59.00 82 PRO A CA 1
ATOM 708 C C . PRO A 1 82 ? -36.151 8.927 37.507 1.00 59.00 82 PRO A C 1
ATOM 710 O O . PRO A 1 82 ? -36.136 9.639 38.508 1.00 59.00 82 PRO A O 1
ATOM 713 N N . ILE A 1 83 ? -35.602 9.267 36.351 1.00 58.66 83 ILE A N 1
ATOM 714 C CA . ILE A 1 83 ? -34.834 10.457 35.983 1.00 58.66 83 ILE A CA 1
ATOM 715 C C . ILE A 1 83 ? -35.624 11.785 36.161 1.00 58.66 83 ILE A C 1
ATOM 717 O O . ILE A 1 83 ? -35.263 12.838 35.649 1.00 58.66 83 ILE A O 1
ATOM 721 N N . ASP A 1 84 ? -36.685 11.798 36.957 1.00 59.34 84 ASP A N 1
ATOM 722 C CA . ASP A 1 84 ? -37.573 12.940 37.166 1.00 59.34 84 ASP A CA 1
ATOM 723 C C . ASP A 1 84 ? -36.899 14.110 37.920 1.00 59.34 84 ASP A C 1
ATOM 725 O O . ASP A 1 84 ? -37.441 15.211 37.967 1.00 59.34 84 ASP A O 1
ATOM 729 N N . ASN A 1 85 ? -35.666 13.927 38.415 1.00 56.84 85 ASN A N 1
ATOM 730 C CA . ASN A 1 85 ? -34.789 15.002 38.905 1.00 56.84 85 ASN A CA 1
ATOM 731 C C . ASN A 1 85 ? -33.879 15.633 37.824 1.00 56.84 85 ASN A C 1
ATOM 733 O O . ASN A 1 85 ? -33.000 16.428 38.148 1.00 56.84 85 ASN A O 1
ATOM 737 N N . ILE A 1 86 ? -34.111 15.369 36.531 1.00 62.81 86 ILE A N 1
ATOM 738 C CA . ILE A 1 86 ? -33.450 16.054 35.398 1.00 62.81 86 ILE A CA 1
ATOM 739 C C . ILE A 1 86 ? -34.036 17.461 35.112 1.00 62.81 86 ILE A C 1
ATOM 741 O O . ILE A 1 86 ? -33.842 18.056 34.050 1.00 62.81 86 ILE A O 1
ATOM 745 N N . VAL A 1 87 ? -34.696 18.085 36.089 1.00 58.06 87 VAL A N 1
ATOM 746 C CA . VAL A 1 87 ? -35.043 19.514 36.025 1.00 58.06 87 VAL A CA 1
ATOM 747 C C . VAL A 1 87 ? -33.744 20.337 36.062 1.00 58.06 87 VAL A C 1
ATOM 749 O O . VAL A 1 87 ? -33.241 20.703 37.118 1.00 58.06 87 VAL A O 1
ATOM 752 N N . GLY A 1 88 ? -33.153 20.572 34.888 1.00 71.50 88 GLY A N 1
ATOM 753 C CA . GLY A 1 88 ? -31.869 21.259 34.729 1.00 71.50 88 GLY A CA 1
ATOM 754 C C . GLY A 1 88 ? -31.039 20.822 33.517 1.00 71.50 88 GLY A C 1
ATOM 755 O O . GLY A 1 88 ? -30.259 21.632 33.009 1.00 71.50 88 GLY A O 1
ATOM 756 N N . CYS A 1 89 ? -31.222 19.609 32.977 1.00 76.88 89 CYS A N 1
ATOM 757 C CA . CYS A 1 89 ? -30.396 19.164 31.840 1.00 76.88 89 CYS A CA 1
ATOM 758 C C . CYS A 1 89 ? -30.718 19.897 30.538 1.00 76.88 89 CYS A C 1
ATOM 760 O O . CYS A 1 89 ? -29.856 19.976 29.669 1.00 76.88 89 CYS A O 1
ATOM 762 N N . GLU A 1 90 ? -31.901 20.501 30.405 1.00 83.69 90 GLU A N 1
ATOM 763 C CA . GLU A 1 90 ? -32.207 21.365 29.260 1.00 83.69 90 GLU A CA 1
ATOM 764 C C . GLU A 1 90 ? -31.227 22.543 29.165 1.00 83.69 90 GLU A C 1
ATOM 766 O O . GLU A 1 90 ? -30.780 22.888 28.071 1.00 83.69 90 GLU A O 1
ATOM 771 N N . SER A 1 91 ? -30.814 23.104 30.310 1.00 84.94 91 SER A N 1
ATOM 772 C CA . SER A 1 91 ? -29.823 24.185 30.347 1.00 84.94 91 SER A CA 1
ATOM 773 C C . SER A 1 91 ? -28.432 23.714 29.916 1.00 84.94 91 SER A C 1
ATOM 775 O O . SER A 1 91 ? -27.758 24.428 29.177 1.00 84.94 91 SER A O 1
ATOM 777 N N . LEU A 1 92 ? -28.044 22.490 30.297 1.00 84.75 92 LEU A N 1
ATOM 778 C CA . LEU A 1 92 ? -26.773 21.866 29.911 1.00 84.75 92 LEU A CA 1
ATOM 779 C C . LEU A 1 92 ? -26.744 21.488 28.425 1.00 84.75 92 LEU A C 1
ATOM 781 O O . LEU A 1 92 ? -25.739 21.689 27.745 1.00 84.75 92 LEU A O 1
ATOM 785 N N . ILE A 1 93 ? -27.858 20.986 27.889 1.00 88.62 93 ILE A N 1
ATOM 786 C CA . ILE A 1 93 ? -27.990 20.691 26.457 1.00 88.62 93 ILE A CA 1
ATOM 787 C C . ILE A 1 93 ? -27.920 21.992 25.647 1.00 88.62 93 ILE A C 1
ATOM 789 O O . ILE A 1 93 ? -27.284 22.027 24.591 1.00 88.62 93 ILE A O 1
ATOM 793 N N . ALA A 1 94 ? -28.531 23.075 26.138 1.00 90.81 94 ALA A N 1
ATOM 794 C CA . ALA A 1 94 ? -28.485 24.379 25.486 1.00 90.81 94 ALA A CA 1
ATOM 795 C C . ALA A 1 94 ? -27.070 24.985 25.475 1.00 90.81 94 ALA A C 1
ATOM 797 O O . ALA A 1 94 ? -26.626 25.461 24.427 1.00 90.81 94 ALA A O 1
ATOM 798 N N . THR A 1 95 ? -26.329 24.935 26.589 1.00 90.88 95 THR A N 1
ATOM 799 C CA . THR A 1 95 ? -24.929 25.397 26.625 1.00 90.88 95 THR A CA 1
ATOM 800 C C . THR A 1 95 ? -24.020 24.545 25.752 1.00 90.88 95 THR A C 1
ATOM 802 O O . THR A 1 95 ? -23.172 25.103 25.058 1.00 90.88 95 THR A O 1
ATOM 805 N N . PHE A 1 96 ? -24.217 23.225 25.715 1.00 92.69 96 PHE A N 1
ATOM 806 C CA . PHE A 1 96 ? -23.423 22.344 24.859 1.00 92.69 96 PHE A CA 1
ATOM 807 C C . PHE A 1 96 ? -23.636 22.637 23.369 1.00 92.69 96 PHE A C 1
ATOM 809 O O . PHE A 1 96 ? -22.667 22.775 22.625 1.00 92.69 96 PHE A O 1
ATOM 816 N N . ARG A 1 97 ? -24.892 22.802 22.929 1.00 90.94 97 ARG A N 1
ATOM 817 C CA . ARG A 1 97 ? -25.198 23.163 21.533 1.00 90.94 97 ARG A CA 1
ATOM 818 C C . ARG A 1 97 ? -24.566 24.494 21.146 1.00 90.94 97 ARG A C 1
ATOM 820 O O . ARG A 1 97 ? -23.900 24.565 20.120 1.00 90.94 97 ARG A O 1
ATOM 827 N N . LYS A 1 98 ? -24.692 25.505 22.007 1.00 92.50 98 LYS A N 1
ATOM 828 C CA . LYS A 1 98 ? -24.080 26.815 21.779 1.00 92.50 98 LYS A CA 1
ATOM 829 C C . LYS A 1 98 ? -22.552 26.729 21.691 1.00 92.50 98 LYS A C 1
ATOM 831 O O . LYS A 1 98 ? -21.959 27.272 20.769 1.00 92.50 98 LYS A O 1
ATOM 836 N N . SER A 1 99 ? -21.919 25.985 22.599 1.00 90.75 99 SER A N 1
ATOM 837 C CA . SER A 1 99 ? -20.468 25.767 22.564 1.00 90.75 99 SER A CA 1
ATOM 838 C C . SER A 1 99 ? -20.013 25.030 21.302 1.00 90.75 99 SER A C 1
ATOM 840 O O . SER A 1 99 ? -18.907 25.278 20.827 1.00 90.75 99 SER A O 1
ATOM 842 N N . SER A 1 100 ? -20.834 24.121 20.770 1.00 90.69 100 SER A N 1
ATOM 843 C CA . SER A 1 100 ? -20.548 23.418 19.516 1.00 90.69 100 SER A CA 1
ATOM 844 C C . SER A 1 100 ? -20.604 24.365 18.317 1.00 90.69 100 SER A C 1
ATOM 846 O O . SER A 1 100 ? -19.716 24.326 17.471 1.00 90.69 100 SER A O 1
ATOM 848 N N . GLU A 1 101 ? -21.611 25.238 18.256 1.00 90.94 101 GLU A N 1
ATOM 849 C CA . GLU A 1 101 ? -21.749 26.243 17.193 1.00 90.94 101 GLU A CA 1
ATOM 850 C C . GLU A 1 101 ? -20.580 27.241 17.214 1.00 90.94 101 GLU A C 1
ATOM 852 O O . GLU A 1 101 ? -19.971 27.512 16.177 1.00 90.94 101 GLU A O 1
ATOM 857 N N . ASP A 1 102 ? -20.193 27.721 18.401 1.00 86.69 102 ASP A N 1
ATOM 858 C CA . ASP A 1 102 ? -19.060 28.639 18.566 1.00 86.69 102 ASP A CA 1
ATOM 859 C C . ASP A 1 102 ? -17.724 27.992 18.131 1.00 86.69 102 ASP A C 1
ATOM 861 O O . ASP A 1 102 ? -16.855 28.660 17.558 1.00 86.69 102 ASP A O 1
ATOM 865 N N . ALA A 1 103 ? -17.561 26.679 18.338 1.00 86.25 103 ALA A N 1
ATOM 866 C CA . ALA A 1 103 ? -16.375 25.935 17.911 1.00 86.25 103 ALA A CA 1
ATOM 867 C C . ALA A 1 103 ? -16.285 25.775 16.380 1.00 86.25 103 ALA A C 1
ATOM 869 O O . ALA A 1 103 ? -15.200 25.927 15.812 1.00 86.25 103 ALA A O 1
ATOM 870 N N . GLU A 1 104 ? -17.404 25.528 15.692 1.00 87.88 104 GLU A N 1
ATOM 871 C CA . GLU A 1 104 ? -17.429 25.437 14.223 1.00 87.88 104 GLU A CA 1
ATOM 872 C C . GLU A 1 104 ? -17.108 26.787 13.557 1.00 87.88 104 GLU A C 1
ATOM 874 O O . GLU A 1 104 ? -16.374 26.855 12.561 1.00 87.88 104 GLU A O 1
ATOM 879 N N . VAL A 1 105 ? -17.587 27.892 14.137 1.00 88.44 105 VAL A N 1
ATOM 880 C CA . VAL A 1 105 ? -17.258 29.247 13.667 1.00 88.44 105 VAL A CA 1
ATOM 881 C C . VAL A 1 105 ? -15.762 29.544 13.843 1.00 88.44 105 VAL A C 1
ATOM 883 O O . VAL A 1 105 ? -15.130 30.123 12.953 1.00 88.44 105 VAL A O 1
ATOM 886 N N . ALA A 1 106 ? -15.153 29.109 14.949 1.00 89.25 106 ALA A N 1
ATOM 887 C CA . ALA A 1 106 ? -13.718 29.274 15.167 1.00 89.25 106 ALA A CA 1
ATOM 888 C C . ALA A 1 106 ? -12.871 28.465 14.163 1.00 89.25 106 ALA A C 1
ATOM 890 O O . ALA A 1 106 ? -11.912 29.003 13.600 1.00 89.25 106 ALA A O 1
ATOM 891 N N . ASP A 1 107 ? -13.236 27.210 13.879 1.00 87.56 107 ASP A N 1
ATOM 892 C CA . ASP A 1 107 ? -12.485 26.357 12.945 1.00 87.56 107 ASP A CA 1
ATOM 893 C C . ASP A 1 107 ? -12.556 26.873 11.497 1.00 87.56 107 ASP A C 1
ATOM 895 O O . ASP A 1 107 ? -11.540 26.954 10.796 1.00 87.56 107 ASP A O 1
ATOM 899 N N . THR A 1 108 ? -13.734 27.329 11.057 1.00 88.38 108 THR A N 1
ATOM 900 C CA . THR A 1 108 ? -13.895 27.919 9.716 1.00 88.38 108 THR A CA 1
ATOM 901 C C . THR A 1 108 ? -13.058 29.189 9.538 1.00 88.38 108 THR A C 1
ATOM 903 O O . THR A 1 108 ? -12.422 29.361 8.492 1.00 88.38 108 THR A O 1
ATOM 906 N N . SER A 1 109 ? -12.967 30.032 10.572 1.00 91.75 109 SER A N 1
ATOM 907 C CA . SER A 1 109 ? -12.111 31.226 10.588 1.00 91.75 109 SER A CA 1
ATOM 908 C C . SER A 1 109 ? -10.618 30.877 10.506 1.00 91.75 109 SER A C 1
ATOM 910 O O . SER A 1 109 ? -9.887 31.425 9.673 1.00 91.75 109 SER A O 1
ATOM 912 N N . ILE A 1 110 ? -10.155 29.896 11.291 1.00 90.12 110 ILE A N 1
ATOM 913 C CA . ILE A 1 110 ? -8.758 29.427 11.259 1.00 90.12 110 ILE A CA 1
ATOM 914 C C . ILE A 1 110 ? -8.413 28.841 9.883 1.00 90.12 110 ILE A C 1
ATOM 916 O O . ILE A 1 110 ? -7.343 29.123 9.330 1.00 90.12 110 ILE A O 1
ATOM 920 N N . ARG A 1 111 ? -9.321 28.057 9.291 1.00 87.94 111 ARG A N 1
ATOM 921 C CA . ARG A 1 111 ? -9.134 27.463 7.962 1.00 87.94 111 ARG A CA 1
ATOM 922 C C . ARG A 1 111 ? -9.079 28.520 6.860 1.00 87.94 111 ARG A C 1
ATOM 924 O O . ARG A 1 111 ? -8.246 28.401 5.960 1.00 87.94 111 ARG A O 1
ATOM 931 N N . ALA A 1 112 ? -9.916 29.554 6.934 1.00 92.31 112 ALA A N 1
ATOM 932 C CA . ALA A 1 112 ? -9.888 30.675 5.998 1.00 92.31 112 ALA A CA 1
ATOM 933 C C . ALA A 1 112 ? -8.573 31.465 6.103 1.00 92.31 112 ALA A C 1
ATOM 935 O O . ALA A 1 112 ? -7.935 31.718 5.079 1.00 92.31 112 ALA A O 1
ATOM 936 N N . LYS A 1 113 ? -8.111 31.761 7.327 1.00 93.94 113 LYS A N 1
ATOM 937 C CA . LYS A 1 113 ? -6.839 32.459 7.568 1.00 93.94 113 LYS A CA 1
ATOM 938 C C . LYS A 1 113 ? -5.643 31.689 6.999 1.00 93.94 113 LYS A C 1
ATOM 940 O O . LYS A 1 113 ? -4.862 32.257 6.244 1.00 93.94 113 LYS A O 1
ATOM 945 N N . ARG A 1 114 ? -5.550 30.380 7.267 1.00 93.00 114 ARG A N 1
ATOM 946 C CA . ARG A 1 114 ? -4.481 29.515 6.724 1.00 93.00 114 ARG A CA 1
ATOM 947 C C . ARG A 1 114 ? -4.513 29.412 5.199 1.00 93.00 114 ARG A C 1
ATOM 949 O O . ARG A 1 114 ? -3.469 29.267 4.569 1.00 93.00 114 ARG A O 1
ATOM 956 N N . LYS A 1 115 ? -5.705 29.452 4.592 1.00 94.69 115 LYS A N 1
ATOM 957 C CA . LYS A 1 115 ? -5.846 29.440 3.130 1.00 94.69 115 LYS A CA 1
ATOM 958 C C . LYS A 1 115 ? -5.357 30.752 2.510 1.00 94.69 115 LYS A C 1
ATOM 960 O O . LYS A 1 115 ? -4.709 30.700 1.472 1.00 94.69 115 LYS A O 1
ATOM 965 N N . ALA A 1 116 ? -5.650 31.890 3.139 1.00 92.94 116 ALA A N 1
ATOM 966 C CA . ALA A 1 116 ? -5.164 33.193 2.690 1.00 92.94 116 ALA A CA 1
ATOM 967 C C . ALA A 1 116 ? -3.636 33.315 2.827 1.00 92.94 116 ALA A C 1
ATOM 969 O O . ALA A 1 116 ? -2.983 33.776 1.899 1.00 92.94 116 ALA A O 1
ATOM 970 N N . GLU A 1 117 ? -3.065 32.832 3.933 1.00 93.69 117 GLU A N 1
ATOM 971 C CA . GLU A 1 117 ? -1.614 32.835 4.175 1.00 93.69 117 GLU A CA 1
ATOM 972 C C . GLU A 1 117 ? -0.852 32.005 3.130 1.00 93.69 117 GLU A C 1
ATOM 974 O O . GLU A 1 117 ? 0.061 32.520 2.495 1.00 93.69 117 GLU A O 1
ATOM 979 N N . ARG A 1 118 ? -1.305 30.776 2.833 1.00 92.38 118 ARG A N 1
ATOM 980 C CA . ARG A 1 118 ? -0.699 29.957 1.763 1.00 92.38 118 ARG A CA 1
ATOM 981 C C . ARG A 1 118 ? -0.820 30.581 0.375 1.00 92.38 118 ARG A C 1
ATOM 983 O O . ARG A 1 118 ? 0.069 30.399 -0.446 1.00 92.38 118 ARG A O 1
ATOM 990 N N . ALA A 1 119 ? -1.930 31.264 0.088 1.00 91.88 119 ALA A N 1
ATOM 991 C CA . ALA A 1 119 ? -2.099 31.945 -1.193 1.00 91.88 119 ALA A CA 1
ATOM 992 C C . ALA A 1 119 ? -1.109 33.114 -1.333 1.00 91.88 119 ALA A C 1
ATOM 994 O O . ALA A 1 119 ? -0.528 33.282 -2.400 1.00 91.88 119 ALA A O 1
ATOM 995 N N . ALA A 1 120 ? -0.872 33.861 -0.249 1.00 90.12 120 ALA A N 1
ATOM 996 C CA . ALA A 1 120 ? 0.109 34.943 -0.221 1.00 90.12 120 ALA A CA 1
ATOM 997 C C . ALA A 1 120 ? 1.558 34.431 -0.342 1.00 90.12 120 ALA A C 1
ATOM 999 O O . ALA A 1 120 ? 2.348 35.020 -1.075 1.00 90.12 120 ALA A O 1
ATOM 1000 N N . GLU A 1 121 ? 1.905 33.318 0.316 1.00 89.81 121 GLU A N 1
ATOM 1001 C CA . GLU A 1 121 ? 3.222 32.672 0.161 1.00 89.81 121 GLU A CA 1
ATOM 1002 C C . GLU A 1 121 ? 3.460 32.207 -1.282 1.00 89.81 121 GLU A C 1
ATOM 1004 O O . GLU A 1 121 ? 4.520 32.457 -1.850 1.00 89.81 121 GLU A O 1
ATOM 1009 N N . GLN A 1 122 ? 2.451 31.596 -1.911 1.00 86.19 122 GLN A N 1
ATOM 1010 C CA . GLN A 1 122 ? 2.562 31.095 -3.282 1.00 86.19 122 GLN A CA 1
ATOM 1011 C C . GLN A 1 122 ? 2.732 32.224 -4.317 1.00 86.19 122 GLN A C 1
ATOM 1013 O O . GLN A 1 122 ? 3.417 32.040 -5.322 1.00 86.19 122 GLN A O 1
ATOM 1018 N N . GLU A 1 123 ? 2.133 33.393 -4.079 1.00 84.31 123 GLU A N 1
ATOM 1019 C CA . GLU A 1 123 ? 2.318 34.580 -4.924 1.00 84.31 123 GLU A CA 1
ATOM 1020 C C . GLU A 1 123 ? 3.710 35.206 -4.736 1.00 84.31 123 GLU A C 1
ATOM 1022 O O . GLU A 1 123 ? 4.335 35.620 -5.713 1.00 84.31 123 GLU A O 1
ATOM 1027 N N . ALA A 1 124 ? 4.239 35.207 -3.506 1.00 83.12 124 ALA A N 1
ATOM 1028 C CA . ALA A 1 124 ? 5.594 35.677 -3.223 1.00 83.12 124 ALA A CA 1
ATOM 1029 C C . ALA A 1 124 ? 6.676 34.783 -3.858 1.00 83.12 124 ALA A C 1
ATOM 1031 O O . ALA A 1 124 ? 7.662 35.303 -4.380 1.00 83.12 124 ALA A O 1
ATOM 1032 N N . GLU A 1 125 ? 6.487 33.458 -3.868 1.00 80.38 125 GLU A N 1
ATOM 1033 C CA . GLU A 1 125 ? 7.399 32.522 -4.545 1.00 80.38 125 GLU A CA 1
ATOM 1034 C C . GLU A 1 125 ? 7.362 32.676 -6.073 1.00 80.38 125 GLU A C 1
ATOM 1036 O O . GLU A 1 125 ? 8.404 32.619 -6.723 1.00 80.38 125 GLU A O 1
ATOM 1041 N N . ALA A 1 126 ? 6.187 32.934 -6.658 1.00 79.50 126 ALA A N 1
ATOM 1042 C CA . ALA A 1 126 ? 6.043 33.107 -8.105 1.00 79.50 126 ALA A CA 1
ATOM 1043 C C . ALA 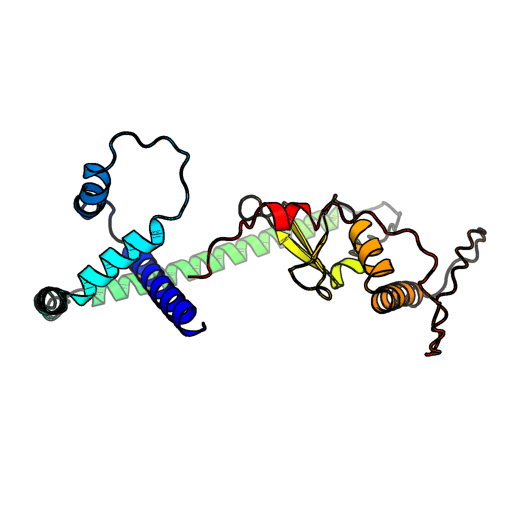A 1 126 ? 6.724 34.380 -8.648 1.00 79.50 126 ALA A C 1
ATOM 1045 O O . ALA A 1 126 ? 7.044 34.439 -9.833 1.00 79.50 126 ALA A O 1
ATOM 1046 N N . ALA A 1 127 ? 6.953 35.393 -7.807 1.00 77.00 127 ALA A N 1
ATOM 1047 C CA . ALA A 1 127 ? 7.601 36.645 -8.203 1.00 77.00 127 ALA A CA 1
ATOM 1048 C C . ALA A 1 127 ? 9.143 36.593 -8.169 1.00 77.00 127 ALA A C 1
ATOM 1050 O O . ALA A 1 127 ? 9.784 37.545 -8.610 1.00 77.00 127 ALA A O 1
ATOM 1051 N N . ALA A 1 128 ? 9.742 35.517 -7.643 1.00 70.75 128 ALA A N 1
ATOM 1052 C CA . ALA A 1 128 ? 11.190 35.398 -7.447 1.00 70.75 128 ALA A CA 1
ATOM 1053 C C . ALA A 1 128 ? 11.913 34.528 -8.496 1.00 70.75 128 ALA A C 1
ATOM 1055 O O . ALA A 1 128 ? 13.121 34.333 -8.374 1.00 70.75 128 ALA A O 1
ATOM 1056 N N . ASP A 1 129 ? 11.211 34.015 -9.509 1.00 58.62 129 ASP A N 1
ATOM 1057 C CA . ASP A 1 129 ? 11.775 33.105 -10.519 1.00 58.62 129 ASP A CA 1
ATOM 1058 C C . ASP A 1 129 ? 11.898 33.795 -11.889 1.00 58.62 129 ASP A C 1
ATOM 1060 O O . ASP A 1 129 ? 11.224 33.448 -12.861 1.00 58.62 129 ASP A O 1
ATOM 1064 N N . ASP A 1 130 ? 12.738 34.834 -11.933 1.00 67.69 130 ASP A N 1
ATOM 1065 C CA . ASP A 1 130 ? 13.233 35.449 -13.166 1.00 67.69 130 ASP A CA 1
ATOM 1066 C C . ASP A 1 130 ? 14.670 34.954 -13.418 1.00 67.69 130 ASP A C 1
ATOM 1068 O O . ASP A 1 130 ? 15.586 35.212 -12.635 1.00 67.69 130 ASP A O 1
ATOM 1072 N N . ASP A 1 131 ? 14.829 34.246 -14.540 1.00 64.44 131 ASP A N 1
ATOM 1073 C CA . ASP A 1 131 ? 16.085 33.981 -15.255 1.00 64.44 131 ASP A CA 1
ATOM 1074 C C . ASP A 1 131 ? 17.009 32.815 -14.815 1.00 64.44 131 ASP A C 1
ATOM 1076 O O . ASP A 1 131 ? 18.221 32.964 -14.632 1.00 64.44 131 ASP A O 1
ATOM 1080 N N . SER A 1 132 ? 16.491 31.576 -14.800 1.00 53.28 132 SER A N 1
ATOM 1081 C CA . SER A 1 132 ? 17.351 30.418 -15.121 1.00 53.28 132 SER A CA 1
ATOM 1082 C C . SER A 1 132 ? 16.711 29.429 -16.105 1.00 53.28 132 SER A C 1
ATOM 1084 O O . SER A 1 132 ? 15.994 28.486 -15.776 1.00 53.28 132 SER A O 1
ATOM 1086 N N . GLU A 1 133 ? 17.019 29.660 -17.379 1.00 64.44 133 GLU A N 1
ATOM 1087 C CA . GLU A 1 133 ? 16.777 28.787 -18.523 1.00 64.44 133 GLU A CA 1
ATOM 1088 C C . GLU A 1 133 ? 17.545 27.454 -18.397 1.00 64.44 133 GLU A C 1
ATOM 1090 O O . GLU A 1 133 ? 18.562 27.245 -19.045 1.00 64.44 133 GLU A O 1
ATOM 1095 N N . TRP A 1 134 ? 17.040 26.516 -17.592 1.00 54.81 134 TRP A N 1
ATOM 1096 C CA . TRP A 1 134 ? 17.242 25.074 -17.787 1.00 54.81 134 TRP A CA 1
ATOM 1097 C C . TRP A 1 134 ? 15.936 24.352 -17.457 1.00 54.81 134 TRP A C 1
ATOM 1099 O O . TRP A 1 134 ? 15.612 24.073 -16.306 1.00 54.81 134 TRP A O 1
ATOM 1109 N N . LYS A 1 135 ? 15.156 24.047 -18.502 1.00 47.22 135 LYS A N 1
ATOM 1110 C CA . LYS A 1 135 ? 13.941 23.222 -18.430 1.00 47.22 135 LYS A CA 1
ATOM 1111 C C . LYS A 1 135 ? 14.287 21.762 -18.111 1.00 47.22 135 LYS A C 1
ATOM 1113 O O . LYS A 1 135 ? 14.085 20.873 -18.936 1.00 47.22 135 LYS A O 1
ATOM 1118 N N . ASP A 1 136 ? 14.730 21.493 -16.892 1.00 48.44 136 ASP A N 1
ATOM 1119 C CA . ASP A 1 136 ? 14.666 20.159 -16.308 1.00 48.44 136 ASP A CA 1
ATOM 1120 C C . ASP A 1 136 ? 13.233 19.924 -15.838 1.00 48.44 136 ASP A C 1
ATOM 1122 O O . ASP A 1 136 ? 12.880 20.097 -14.672 1.00 48.44 136 ASP A O 1
ATOM 1126 N N . GLY A 1 137 ? 12.373 19.558 -16.793 1.00 53.19 137 GLY A N 1
ATOM 1127 C CA . GLY A 1 137 ? 10.990 19.189 -16.525 1.00 53.19 137 GLY A CA 1
ATOM 1128 C C . GLY A 1 137 ? 10.942 18.216 -15.354 1.00 53.19 137 GLY A C 1
ATOM 1129 O O . GLY A 1 137 ? 11.489 17.115 -15.450 1.00 53.19 137 GLY A O 1
ATOM 1130 N N . ALA A 1 138 ? 10.329 18.655 -14.251 1.00 55.06 138 ALA A N 1
ATOM 1131 C CA . ALA A 1 138 ? 10.222 17.919 -13.003 1.00 55.06 138 ALA A CA 1
ATOM 1132 C C . ALA A 1 138 ? 9.823 16.472 -13.302 1.00 55.06 138 ALA A C 1
ATOM 1134 O O . ALA A 1 138 ? 8.664 16.171 -13.604 1.00 55.06 138 ALA A O 1
ATOM 1135 N N . LYS A 1 139 ? 10.808 15.565 -13.284 1.00 60.28 139 LYS A N 1
ATOM 1136 C CA . LYS A 1 139 ? 10.589 14.145 -13.543 1.00 60.28 139 LYS A CA 1
ATOM 1137 C C . LYS A 1 139 ? 9.745 13.648 -12.387 1.00 60.28 139 LYS A C 1
ATOM 1139 O O . LYS A 1 139 ? 10.278 13.306 -11.332 1.00 60.28 139 LYS A O 1
ATOM 1144 N N . VAL A 1 140 ? 8.426 13.641 -12.576 1.00 61.69 140 VAL A N 1
ATOM 1145 C CA . VAL A 1 140 ? 7.472 13.031 -11.655 1.00 61.69 140 VAL A CA 1
ATOM 1146 C C . VAL A 1 140 ? 8.049 11.669 -11.315 1.00 61.69 140 VAL A C 1
ATOM 1148 O O . VAL A 1 140 ? 8.223 10.837 -12.211 1.00 61.69 140 VAL A O 1
ATOM 1151 N N . LYS A 1 141 ? 8.443 11.478 -10.048 1.00 66.88 141 LYS A N 1
ATOM 1152 C CA . LYS A 1 141 ? 9.074 10.243 -9.577 1.00 66.88 141 LYS A CA 1
ATOM 1153 C C . LYS A 1 141 ? 8.091 9.115 -9.860 1.00 66.88 141 LYS A C 1
ATOM 1155 O O . LYS A 1 141 ? 7.148 8.902 -9.097 1.00 66.88 141 LYS A O 1
ATOM 1160 N N . ARG A 1 142 ? 8.257 8.429 -10.995 1.00 67.88 142 ARG A N 1
ATOM 1161 C CA . ARG A 1 142 ? 7.386 7.322 -11.378 1.00 67.88 142 ARG A CA 1
ATOM 1162 C C . ARG A 1 142 ? 7.596 6.257 -10.315 1.00 67.88 142 ARG A C 1
ATOM 1164 O O . ARG A 1 142 ? 8.652 5.628 -10.266 1.00 67.88 142 ARG A O 1
ATOM 1171 N N . LYS A 1 143 ? 6.618 6.094 -9.422 1.00 75.75 143 LYS A N 1
ATOM 1172 C CA . LYS A 1 143 ? 6.619 4.989 -8.462 1.00 75.75 143 LYS A CA 1
ATOM 1173 C C . LYS A 1 143 ? 6.795 3.706 -9.273 1.00 75.75 143 LYS A C 1
ATOM 1175 O O . LYS A 1 143 ? 6.093 3.512 -10.266 1.00 75.75 143 LYS A O 1
ATOM 1180 N N . ALA A 1 144 ? 7.767 2.877 -8.896 1.00 85.88 144 ALA A N 1
ATOM 1181 C CA . ALA A 1 144 ? 8.080 1.660 -9.637 1.00 85.88 144 ALA A CA 1
ATOM 1182 C C . ALA A 1 144 ? 6.805 0.822 -9.846 1.00 85.88 144 ALA A C 1
ATOM 1184 O O . ALA A 1 144 ? 6.044 0.607 -8.901 1.00 85.88 144 ALA A O 1
ATOM 1185 N N . ALA A 1 145 ? 6.563 0.358 -11.076 1.00 89.12 145 ALA A N 1
ATOM 1186 C CA . ALA A 1 145 ? 5.309 -0.306 -11.452 1.00 89.12 145 ALA A CA 1
ATOM 1187 C C . ALA A 1 145 ? 4.986 -1.533 -10.580 1.00 89.12 145 ALA A C 1
ATOM 1189 O O . ALA A 1 145 ? 3.815 -1.813 -10.322 1.00 89.12 145 ALA A O 1
ATOM 1190 N N . CYS A 1 146 ? 6.020 -2.202 -10.058 1.00 92.81 146 CYS A N 1
ATOM 1191 C CA . CYS A 1 146 ? 5.885 -3.357 -9.178 1.00 92.81 146 CYS A CA 1
ATOM 1192 C C . CYS A 1 146 ? 5.047 -3.067 -7.927 1.00 92.81 146 CYS A C 1
ATOM 1194 O O . CYS A 1 146 ? 4.345 -3.962 -7.478 1.00 92.81 146 CYS A O 1
ATOM 1196 N N . TRP A 1 147 ? 5.026 -1.834 -7.402 1.00 95.12 147 TRP A N 1
ATOM 1197 C CA . TRP A 1 147 ? 4.242 -1.485 -6.206 1.00 95.12 147 TRP A CA 1
ATOM 1198 C C . TRP A 1 147 ? 2.735 -1.719 -6.360 1.00 95.12 147 TRP A C 1
ATOM 1200 O O . TRP A 1 147 ? 2.033 -1.866 -5.365 1.00 95.12 147 TRP A O 1
ATOM 1210 N N . ARG A 1 148 ? 2.215 -1.820 -7.589 1.00 94.81 148 ARG A N 1
ATOM 1211 C CA . ARG A 1 148 ? 0.800 -2.145 -7.823 1.00 94.81 148 ARG A CA 1
ATOM 1212 C C . ARG A 1 148 ? 0.434 -3.556 -7.344 1.00 94.81 148 ARG A C 1
ATOM 1214 O O . ARG A 1 148 ? -0.706 -3.767 -6.927 1.00 94.81 148 ARG A O 1
ATOM 1221 N N . CYS A 1 149 ? 1.395 -4.481 -7.347 1.00 95.94 149 CYS A N 1
ATOM 1222 C CA . CYS A 1 149 ? 1.209 -5.892 -7.000 1.00 95.94 149 CYS A CA 1
ATOM 1223 C C . CYS A 1 149 ? 1.476 -6.215 -5.523 1.00 95.94 149 CYS A C 1
ATOM 1225 O O . CYS A 1 149 ? 1.302 -7.363 -5.127 1.00 95.94 149 CYS A O 1
ATOM 1227 N N . PHE A 1 150 ? 1.877 -5.235 -4.709 1.00 96.81 150 PHE A N 1
ATOM 1228 C CA . PHE A 1 150 ? 2.237 -5.467 -3.311 1.00 96.81 150 PHE A CA 1
ATOM 1229 C C . PHE A 1 150 ? 1.456 -4.563 -2.356 1.00 96.81 150 PHE A C 1
ATOM 1231 O O . PHE A 1 150 ? 0.971 -3.498 -2.744 1.00 96.81 150 PHE A O 1
ATOM 1238 N N . ILE A 1 151 ? 1.309 -5.017 -1.113 1.00 96.44 151 ILE A N 1
ATOM 1239 C CA . ILE A 1 151 ? 0.725 -4.266 0.005 1.00 96.44 151 ILE A CA 1
ATOM 1240 C C . ILE A 1 151 ? 1.804 -4.116 1.074 1.00 96.44 151 ILE A C 1
ATOM 1242 O O . ILE A 1 151 ? 2.425 -5.104 1.461 1.00 96.44 151 ILE A O 1
ATOM 1246 N N . CYS A 1 152 ? 2.021 -2.889 1.543 1.00 96.12 152 CYS A N 1
ATOM 1247 C CA . CYS A 1 152 ? 2.904 -2.620 2.674 1.00 96.12 152 CYS A CA 1
ATOM 1248 C C . CYS A 1 152 ? 2.123 -2.743 3.977 1.00 96.12 152 CYS A C 1
ATOM 1250 O O . CYS A 1 152 ? 1.029 -2.187 4.090 1.00 96.12 152 CYS A O 1
ATOM 1252 N N . LYS A 1 153 ? 2.727 -3.386 4.971 1.00 95.62 153 LYS A N 1
ATOM 1253 C CA . LYS A 1 153 ? 2.344 -3.226 6.367 1.00 95.62 153 LYS A CA 1
ATOM 1254 C C . LYS A 1 153 ? 3.401 -2.391 7.067 1.00 95.62 153 LYS A C 1
ATOM 1256 O O . LYS A 1 153 ? 4.599 -2.668 6.988 1.00 95.62 153 LYS A O 1
ATOM 1261 N N . PHE A 1 154 ? 2.924 -1.328 7.689 1.00 95.44 154 PHE A N 1
ATOM 1262 C CA . PHE A 1 154 ? 3.732 -0.416 8.478 1.00 95.44 154 PHE A CA 1
ATOM 1263 C C . PHE A 1 154 ? 3.748 -0.893 9.925 1.00 95.44 154 PHE A C 1
ATOM 1265 O O . PHE A 1 154 ? 2.785 -1.512 10.381 1.00 95.44 154 PHE A O 1
ATOM 1272 N N . SER A 1 155 ? 4.844 -0.614 10.623 1.00 94.75 155 SER A N 1
ATOM 1273 C CA . SER A 1 155 ? 4.946 -0.919 12.047 1.00 94.75 155 SER A CA 1
ATOM 1274 C C . SER A 1 155 ? 3.968 -0.051 12.843 1.00 94.75 155 SER A C 1
ATOM 1276 O O . SER A 1 155 ? 3.896 1.157 12.620 1.00 94.75 155 SER A O 1
ATOM 1278 N N . GLU A 1 156 ? 3.264 -0.646 13.808 1.00 95.06 156 GLU A N 1
ATOM 1279 C CA . GLU A 1 156 ? 2.344 0.075 14.705 1.00 95.06 156 GLU A CA 1
ATOM 1280 C C . GLU A 1 156 ? 3.065 1.139 15.546 1.00 95.06 156 GLU A C 1
ATOM 1282 O O . GLU A 1 156 ? 2.509 2.194 15.834 1.00 95.06 156 GLU A O 1
ATOM 1287 N N . PHE A 1 157 ? 4.333 0.893 15.887 1.00 95.94 157 PHE A N 1
ATOM 1288 C CA . PHE A 1 157 ? 5.146 1.797 16.703 1.00 95.94 157 PHE A CA 1
ATOM 1289 C C . PHE A 1 157 ? 5.860 2.876 15.882 1.00 95.94 157 PHE A C 1
ATOM 1291 O O . PHE A 1 157 ? 6.268 3.899 16.427 1.00 95.94 157 PHE A O 1
ATOM 1298 N N . GLN A 1 158 ? 6.068 2.637 14.583 1.00 95.06 158 GLN A N 1
ATOM 1299 C CA . GLN A 1 158 ? 6.802 3.532 13.686 1.00 95.06 158 GLN A CA 1
ATOM 1300 C C . GLN A 1 158 ? 6.120 3.551 12.309 1.00 95.06 158 GLN A C 1
ATOM 1302 O O . GLN A 1 158 ? 6.506 2.772 11.432 1.00 95.06 158 GLN A O 1
ATOM 1307 N N . PRO A 1 159 ? 5.138 4.444 12.078 1.00 91.88 159 PRO A N 1
ATOM 1308 C CA . PRO A 1 159 ? 4.334 4.447 10.851 1.00 91.88 159 PRO A CA 1
ATOM 1309 C C . PRO A 1 159 ? 5.142 4.776 9.586 1.00 91.88 159 PRO A C 1
ATOM 1311 O O . PRO A 1 159 ? 4.699 4.498 8.476 1.00 91.88 159 PRO A O 1
ATOM 1314 N N . GLU A 1 160 ? 6.343 5.335 9.732 1.00 93.50 160 GLU A N 1
ATOM 1315 C CA . GLU A 1 160 ? 7.263 5.604 8.621 1.00 93.50 160 GLU A CA 1
ATOM 1316 C C . GLU A 1 160 ? 8.049 4.358 8.187 1.00 93.50 160 GLU A C 1
ATOM 1318 O O . GLU A 1 160 ? 8.552 4.284 7.062 1.00 93.50 160 GLU A O 1
ATOM 1323 N N . LYS A 1 161 ? 8.152 3.354 9.066 1.00 93.69 161 LYS A N 1
ATOM 1324 C CA . LYS A 1 161 ? 8.931 2.145 8.824 1.00 93.69 161 LYS A CA 1
ATOM 1325 C C . LYS A 1 161 ? 8.037 1.046 8.258 1.00 93.69 161 LYS A C 1
ATOM 1327 O O . LYS A 1 161 ? 7.101 0.572 8.903 1.00 93.69 161 LYS A O 1
ATOM 1332 N N . ILE A 1 162 ? 8.366 0.606 7.046 1.00 95.00 162 ILE A N 1
ATOM 1333 C CA . ILE A 1 162 ? 7.753 -0.575 6.432 1.00 95.00 162 ILE A CA 1
ATOM 1334 C C . ILE A 1 162 ? 8.274 -1.805 7.178 1.00 95.00 162 ILE A C 1
ATOM 1336 O O . ILE A 1 162 ? 9.473 -2.074 7.171 1.00 95.00 162 ILE A O 1
ATOM 1340 N N . GLU A 1 163 ? 7.374 -2.532 7.833 1.00 94.75 163 GLU A N 1
ATOM 1341 C CA . GLU A 1 163 ? 7.698 -3.743 8.589 1.00 94.75 163 GLU A CA 1
ATOM 1342 C C . GLU A 1 163 ? 7.775 -4.956 7.659 1.00 94.75 163 GLU A C 1
ATOM 1344 O O . GLU A 1 163 ? 8.708 -5.751 7.726 1.00 94.75 163 GLU A O 1
ATOM 1349 N N . SER A 1 164 ? 6.799 -5.090 6.760 1.00 94.38 164 SER A N 1
ATOM 1350 C CA . SER A 1 164 ? 6.743 -6.193 5.803 1.00 94.38 164 SER A CA 1
ATOM 1351 C C . SER A 1 164 ? 5.957 -5.816 4.549 1.00 94.38 164 SER A C 1
ATOM 1353 O O . SER A 1 164 ? 5.143 -4.887 4.542 1.00 94.38 164 SER A O 1
ATOM 1355 N N . VAL A 1 165 ? 6.232 -6.529 3.456 1.00 97.06 165 VAL A N 1
ATOM 1356 C CA . VAL A 1 165 ? 5.575 -6.333 2.163 1.00 97.06 165 VAL A CA 1
ATOM 1357 C C . VAL A 1 165 ? 5.005 -7.668 1.695 1.00 97.06 165 VAL A C 1
ATOM 1359 O O . VAL A 1 165 ? 5.728 -8.658 1.609 1.00 97.06 165 VAL A O 1
ATOM 1362 N N . TYR A 1 166 ? 3.715 -7.693 1.368 1.00 97.00 166 TYR A N 1
ATOM 1363 C CA . TYR A 1 166 ? 3.010 -8.899 0.926 1.00 97.00 166 TYR A CA 1
ATOM 1364 C C . TYR A 1 166 ? 2.673 -8.822 -0.556 1.00 97.00 166 TYR A C 1
ATOM 1366 O O . TYR A 1 166 ? 2.288 -7.761 -1.062 1.00 97.00 166 TYR A O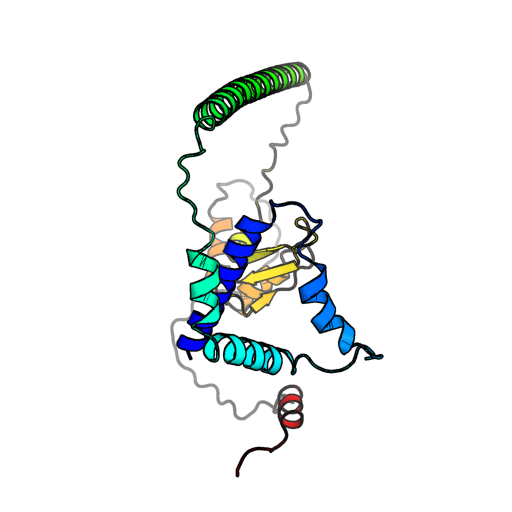 1
ATOM 1374 N N . CYS A 1 167 ? 2.784 -9.948 -1.258 1.00 97.88 167 CYS A N 1
ATOM 1375 C CA . CYS A 1 167 ? 2.323 -10.051 -2.638 1.00 97.88 167 CYS A CA 1
ATOM 1376 C C . CYS A 1 167 ? 0.794 -10.200 -2.666 1.00 97.88 167 CYS A C 1
ATOM 1378 O O . CYS A 1 167 ? 0.245 -11.119 -2.066 1.00 97.88 167 CYS A O 1
ATOM 1380 N N . LYS A 1 168 ? 0.091 -9.339 -3.412 1.00 97.50 168 LYS A N 1
ATOM 1381 C CA . LYS A 1 168 ? -1.379 -9.404 -3.550 1.00 97.50 168 LYS A CA 1
ATOM 1382 C C . LYS A 1 168 ? -1.870 -10.692 -4.209 1.00 97.50 168 LYS A C 1
ATOM 1384 O O . LYS A 1 168 ? -3.026 -11.049 -4.032 1.00 97.50 168 LYS A O 1
ATOM 1389 N N . ILE A 1 169 ? -1.014 -11.332 -5.007 1.00 97.19 169 ILE A N 1
ATOM 1390 C CA . ILE A 1 169 ? -1.363 -12.515 -5.797 1.00 97.19 169 ILE A CA 1
ATOM 1391 C C . ILE A 1 169 ? -1.120 -13.789 -4.978 1.00 97.19 169 ILE A C 1
ATOM 1393 O O . ILE A 1 169 ? -1.978 -14.663 -4.969 1.00 97.19 169 ILE A O 1
ATOM 1397 N N . CYS A 1 170 ? 0.003 -13.880 -4.252 1.00 97.56 170 CYS A N 1
ATOM 1398 C CA . CYS A 1 170 ? 0.258 -14.999 -3.335 1.00 97.56 170 CYS A CA 1
ATOM 1399 C C . CYS A 1 170 ? -0.581 -14.941 -2.053 1.00 97.56 170 CYS A C 1
ATOM 1401 O O . CYS A 1 170 ? -0.808 -15.976 -1.436 1.00 97.56 170 CYS A O 1
ATOM 1403 N N . GLY A 1 171 ? -1.006 -13.747 -1.636 1.00 94.06 171 GLY A N 1
ATOM 1404 C CA . GLY A 1 171 ? -1.698 -13.539 -0.369 1.00 94.06 171 GLY A CA 1
ATOM 1405 C C . GLY A 1 171 ? -0.755 -13.224 0.805 1.00 94.06 171 GLY A C 1
ATOM 1406 O O . GLY A 1 171 ? 0.454 -13.061 0.621 1.00 94.06 171 GLY A O 1
ATOM 1407 N N . PRO A 1 172 ? -1.314 -13.095 2.023 1.00 92.44 172 PRO A N 1
ATOM 1408 C CA . PRO A 1 172 ? -0.592 -12.633 3.212 1.00 92.44 172 PRO A CA 1
ATOM 1409 C C . PRO A 1 172 ? 0.430 -13.643 3.750 1.00 92.44 172 PRO A C 1
ATOM 1411 O O . PRO A 1 172 ? 1.366 -13.242 4.436 1.00 92.44 172 PRO A O 1
ATOM 1414 N N . ASP A 1 173 ? 0.293 -14.925 3.402 1.00 91.88 173 ASP A N 1
ATOM 1415 C CA . ASP A 1 173 ? 1.206 -15.988 3.844 1.00 91.88 173 ASP A CA 1
ATOM 1416 C C . ASP A 1 173 ? 2.602 -15.869 3.214 1.00 91.88 173 ASP A C 1
ATOM 1418 O O . ASP A 1 173 ? 3.562 -16.472 3.693 1.00 91.88 173 ASP A O 1
ATOM 1422 N N . PHE A 1 174 ? 2.731 -15.082 2.141 1.00 93.94 174 PHE A N 1
ATOM 1423 C CA . PHE A 1 174 ? 3.997 -14.850 1.465 1.00 93.94 174 PHE A CA 1
ATOM 1424 C C . PHE A 1 174 ? 4.490 -13.417 1.687 1.00 93.94 174 PHE A C 1
ATOM 1426 O O . PHE A 1 174 ? 4.058 -12.465 1.027 1.00 93.94 174 PHE A O 1
ATOM 1433 N N . THR A 1 175 ? 5.442 -13.277 2.607 1.00 94.44 175 THR A N 1
ATOM 1434 C CA . THR A 1 175 ? 6.158 -12.030 2.877 1.00 94.44 175 THR A CA 1
ATOM 1435 C C . THR A 1 175 ? 7.427 -11.932 2.042 1.00 94.44 175 THR A C 1
ATOM 1437 O O . THR A 1 175 ? 8.210 -12.873 1.930 1.00 94.44 175 THR A O 1
ATOM 1440 N N . VAL A 1 176 ? 7.656 -10.753 1.470 1.00 94.38 176 VAL A N 1
ATOM 1441 C CA . VAL A 1 176 ? 8.930 -10.387 0.852 1.00 94.38 176 VAL A CA 1
ATOM 1442 C C . VAL A 1 176 ? 9.645 -9.422 1.785 1.00 94.38 176 VAL A C 1
ATOM 1444 O O . VAL A 1 176 ? 9.093 -8.391 2.171 1.00 94.38 176 VAL A O 1
ATOM 1447 N N . GLU A 1 177 ? 10.886 -9.748 2.135 1.00 92.06 177 GLU A N 1
ATOM 1448 C CA . GLU A 1 177 ? 11.735 -8.866 2.929 1.00 92.06 177 GLU A CA 1
ATOM 1449 C C . GLU A 1 177 ? 12.069 -7.594 2.137 1.00 92.06 177 GLU A C 1
ATOM 1451 O O . GLU A 1 177 ? 12.560 -7.648 0.999 1.00 92.06 177 GLU A O 1
ATOM 1456 N N . TYR A 1 178 ? 11.787 -6.440 2.745 1.00 92.44 178 TYR A N 1
ATOM 1457 C CA . TYR A 1 178 ? 12.009 -5.137 2.135 1.00 92.44 178 TYR A CA 1
ATOM 1458 C C . TYR A 1 178 ? 13.337 -4.537 2.596 1.00 92.44 178 TYR A C 1
ATOM 1460 O O . TYR A 1 178 ? 13.479 -4.100 3.732 1.00 92.44 178 TYR A O 1
ATOM 1468 N N . SER A 1 179 ? 14.300 -4.461 1.678 1.00 90.50 179 SER A N 1
ATOM 1469 C CA . SER A 1 179 ? 15.642 -3.906 1.910 1.00 90.50 179 SER A CA 1
ATOM 1470 C C . SER A 1 179 ? 15.789 -2.452 1.434 1.00 90.50 179 SER A C 1
ATOM 1472 O O . SER A 1 179 ? 16.885 -2.003 1.109 1.00 90.50 179 SER A O 1
ATOM 1474 N N . GLY A 1 180 ? 14.681 -1.708 1.314 1.00 90.38 180 GLY A N 1
ATOM 1475 C CA . GLY A 1 180 ? 14.681 -0.345 0.757 1.00 90.38 180 GLY A CA 1
ATOM 1476 C C . GLY A 1 180 ? 14.721 -0.285 -0.776 1.00 90.38 180 GLY A C 1
ATOM 1477 O O . GLY A 1 180 ? 14.575 0.788 -1.359 1.00 90.38 180 GLY A O 1
ATOM 1478 N N . ASN A 1 181 ? 14.885 -1.428 -1.448 1.00 91.69 181 ASN A N 1
ATOM 1479 C CA . ASN A 1 181 ? 14.868 -1.541 -2.902 1.00 91.69 181 ASN A CA 1
ATOM 1480 C C . ASN A 1 181 ? 13.699 -2.413 -3.395 1.00 91.69 181 ASN A C 1
ATOM 1482 O O . ASN A 1 181 ? 13.058 -3.140 -2.641 1.00 91.69 181 ASN A O 1
ATOM 1486 N N . THR A 1 182 ? 13.413 -2.331 -4.697 1.00 94.31 182 THR A N 1
ATOM 1487 C CA . THR A 1 182 ? 12.335 -3.108 -5.344 1.00 94.31 182 THR A CA 1
ATOM 1488 C C . THR A 1 182 ? 12.840 -4.380 -6.029 1.00 94.31 182 THR A C 1
ATOM 1490 O O . THR A 1 182 ? 12.081 -5.034 -6.746 1.00 94.31 182 THR A O 1
ATOM 1493 N N . SER A 1 183 ? 14.113 -4.743 -5.840 1.00 95.12 183 SER A N 1
ATOM 1494 C CA . SER A 1 183 ? 14.743 -5.869 -6.539 1.00 95.12 183 SER A CA 1
ATOM 1495 C C . SER A 1 183 ? 14.125 -7.197 -6.114 1.00 95.12 183 SER A C 1
ATOM 1497 O O . SER A 1 183 ? 13.730 -7.981 -6.974 1.00 95.12 183 SER A O 1
ATOM 1499 N N . ASN A 1 184 ? 13.920 -7.400 -4.809 1.00 95.62 184 ASN A N 1
ATOM 1500 C CA . ASN A 1 184 ? 13.271 -8.602 -4.273 1.00 95.62 184 ASN A CA 1
ATOM 1501 C C . ASN A 1 184 ? 11.839 -8.764 -4.808 1.00 95.62 184 ASN A C 1
ATOM 1503 O O . ASN A 1 184 ? 11.441 -9.852 -5.215 1.00 95.62 184 ASN A O 1
ATOM 1507 N N . MET A 1 185 ? 11.088 -7.661 -4.890 1.00 95.88 185 MET A N 1
ATOM 1508 C CA . MET A 1 185 ? 9.727 -7.643 -5.433 1.00 95.88 185 MET A CA 1
ATOM 1509 C C . MET A 1 185 ? 9.693 -8.006 -6.921 1.00 95.88 185 MET A C 1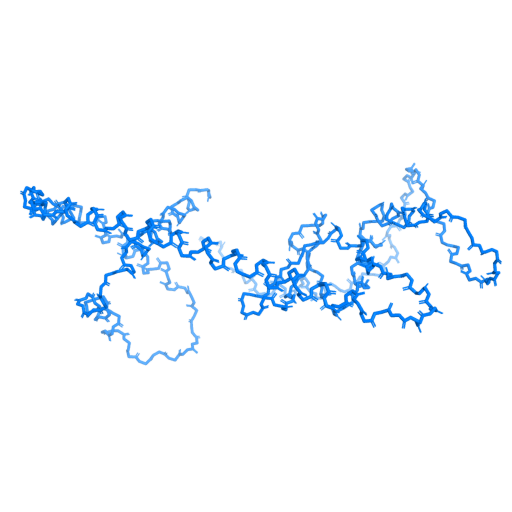
ATOM 1511 O O . MET A 1 185 ? 8.863 -8.809 -7.345 1.00 95.88 185 MET A O 1
ATOM 1515 N N . ARG A 1 186 ? 10.596 -7.431 -7.730 1.00 95.94 186 ARG A N 1
ATOM 1516 C CA . ARG A 1 186 ? 10.701 -7.773 -9.157 1.00 95.94 186 ARG A CA 1
ATOM 1517 C C . ARG A 1 186 ? 11.122 -9.221 -9.354 1.00 95.94 186 ARG A C 1
ATOM 1519 O O . ARG A 1 186 ? 10.544 -9.886 -10.202 1.00 95.94 186 ARG A O 1
ATOM 1526 N N . ASN A 1 187 ? 12.079 -9.701 -8.564 1.00 96.31 187 ASN A N 1
ATOM 1527 C CA . ASN A 1 187 ? 12.560 -11.074 -8.647 1.00 96.31 187 ASN A CA 1
ATOM 1528 C C . ASN A 1 187 ? 11.446 -12.075 -8.309 1.00 96.31 187 ASN A C 1
ATOM 1530 O O . ASN A 1 187 ? 11.220 -13.035 -9.042 1.00 96.31 187 ASN A O 1
ATOM 1534 N N . HIS A 1 188 ? 10.677 -11.796 -7.253 1.00 97.00 188 HIS A N 1
ATOM 1535 C CA . HIS A 1 188 ? 9.495 -12.580 -6.906 1.00 97.00 188 HIS A CA 1
ATOM 1536 C C . HIS A 1 188 ? 8.494 -12.647 -8.068 1.00 97.00 188 HIS A C 1
ATOM 1538 O O . HIS A 1 188 ? 8.086 -13.737 -8.463 1.00 97.00 188 HIS A O 1
ATOM 1544 N N . LEU A 1 189 ? 8.147 -11.501 -8.665 1.00 97.19 189 LEU A N 1
ATOM 1545 C CA . LEU A 1 189 ? 7.244 -11.457 -9.818 1.00 97.19 189 LEU A CA 1
ATOM 1546 C C . LEU A 1 189 ? 7.810 -12.227 -11.021 1.00 97.19 189 LEU A C 1
ATOM 1548 O O . LEU A 1 189 ? 7.073 -12.968 -11.659 1.00 97.19 189 LEU A O 1
ATOM 1552 N N . ALA A 1 190 ? 9.105 -12.101 -11.308 1.00 96.94 190 ALA A N 1
ATOM 1553 C CA . ALA A 1 190 ? 9.748 -12.776 -12.432 1.00 96.94 190 ALA A CA 1
ATOM 1554 C C . ALA A 1 190 ? 9.776 -14.307 -12.281 1.00 96.94 190 ALA A C 1
ATOM 1556 O O . ALA A 1 190 ? 9.666 -15.021 -13.276 1.00 96.94 190 ALA A O 1
ATOM 1557 N N . HIS A 1 191 ? 9.903 -14.829 -11.059 1.00 97.31 191 HIS A N 1
ATOM 1558 C CA . HIS A 1 191 ? 9.951 -16.275 -10.827 1.00 97.31 191 HIS A CA 1
ATOM 1559 C C . HIS A 1 191 ? 8.577 -16.902 -10.579 1.00 97.31 191 HIS A C 1
ATOM 1561 O O . HIS A 1 191 ? 8.312 -17.984 -11.103 1.00 97.31 191 HIS A O 1
ATOM 1567 N N . VAL A 1 192 ? 7.718 -16.235 -9.804 1.00 97.50 192 VAL A N 1
ATOM 1568 C CA . VAL A 1 192 ? 6.441 -16.790 -9.323 1.00 97.50 192 VAL A CA 1
ATOM 1569 C C . VAL A 1 192 ? 5.256 -16.355 -10.191 1.00 97.50 192 VAL A C 1
ATOM 1571 O O . VAL A 1 192 ? 4.352 -17.150 -10.423 1.00 97.50 192 VAL A O 1
ATOM 1574 N N . HIS A 1 193 ? 5.268 -15.128 -10.724 1.00 97.38 193 HIS A N 1
ATOM 1575 C CA . HIS A 1 193 ? 4.157 -14.537 -11.489 1.00 97.38 193 HIS A CA 1
ATOM 1576 C C . HIS A 1 193 ? 4.616 -14.013 -12.857 1.00 97.38 193 HIS A C 1
ATOM 1578 O O . HIS A 1 193 ? 4.447 -12.831 -13.182 1.00 97.38 193 HIS A O 1
ATOM 1584 N N . LYS A 1 194 ? 5.230 -14.897 -13.654 1.00 97.38 194 LYS A N 1
ATOM 1585 C CA . LYS A 1 194 ? 5.866 -14.579 -14.948 1.00 97.38 194 LYS A CA 1
ATOM 1586 C C . LYS A 1 194 ? 4.952 -13.785 -15.879 1.00 97.38 194 LYS A C 1
ATOM 1588 O O . LYS A 1 194 ? 5.355 -12.782 -16.453 1.00 97.38 194 LYS A O 1
ATOM 1593 N N . ASP A 1 195 ? 3.704 -14.202 -15.977 1.00 96.62 195 ASP A N 1
ATOM 1594 C CA . ASP A 1 195 ? 2.642 -13.611 -16.782 1.00 96.62 195 ASP A CA 1
ATOM 1595 C C . ASP A 1 195 ? 2.287 -12.176 -16.348 1.00 96.62 195 ASP A C 1
ATOM 1597 O O . ASP A 1 195 ? 2.077 -11.304 -17.196 1.00 96.62 195 ASP A O 1
ATOM 1601 N N . VAL A 1 196 ? 2.299 -11.882 -15.045 1.00 96.50 196 VAL A N 1
ATOM 1602 C CA . VAL A 1 196 ? 2.101 -10.518 -14.522 1.00 96.50 196 VAL A CA 1
ATOM 1603 C C . VAL A 1 196 ? 3.350 -9.663 -14.734 1.00 96.50 196 VAL A C 1
ATOM 1605 O O . VAL A 1 196 ? 3.244 -8.490 -15.103 1.00 96.50 196 VAL A O 1
ATOM 1608 N N . PHE A 1 197 ? 4.534 -10.249 -14.550 1.00 96.31 197 PHE A N 1
ATOM 1609 C CA . PHE A 1 197 ? 5.806 -9.580 -14.799 1.00 96.31 197 PHE A CA 1
ATOM 1610 C C . PHE A 1 197 ? 5.946 -9.157 -16.267 1.00 96.31 197 PHE A C 1
ATOM 1612 O O . PHE A 1 197 ? 6.207 -7.985 -16.536 1.00 96.31 197 PHE A O 1
ATOM 1619 N N . CYS A 1 198 ? 5.677 -10.063 -17.212 1.00 94.75 198 CYS A N 1
ATOM 1620 C CA . CYS A 1 198 ? 5.709 -9.773 -18.646 1.00 94.75 198 CYS A CA 1
ATOM 1621 C C . CYS A 1 198 ? 4.777 -8.610 -19.013 1.00 94.75 198 CYS A C 1
ATOM 1623 O O . CYS A 1 198 ? 5.218 -7.660 -19.653 1.00 94.75 198 CYS A O 1
ATOM 1625 N N . LYS A 1 199 ? 3.524 -8.613 -18.533 1.00 94.38 199 LYS A N 1
ATOM 1626 C CA . LYS A 1 199 ? 2.572 -7.512 -18.783 1.00 94.38 199 LYS A CA 1
ATOM 1627 C C . LYS A 1 199 ? 3.081 -6.162 -18.271 1.00 94.38 199 LYS A C 1
ATOM 1629 O O . LYS A 1 199 ? 2.881 -5.141 -18.932 1.00 94.38 199 LYS A O 1
ATOM 1634 N N . MET A 1 200 ? 3.730 -6.141 -17.105 1.00 90.81 200 MET A N 1
ATOM 1635 C CA . MET A 1 200 ? 4.303 -4.912 -16.545 1.00 90.81 200 MET A CA 1
ATOM 1636 C C . MET A 1 200 ? 5.451 -4.365 -17.388 1.00 90.81 200 MET A C 1
ATOM 1638 O O . MET A 1 200 ? 5.514 -3.153 -17.585 1.00 90.81 200 MET A O 1
ATOM 1642 N N . VAL A 1 201 ? 6.335 -5.237 -17.880 1.00 90.88 201 VAL A N 1
ATOM 1643 C CA . VAL A 1 201 ? 7.469 -4.837 -18.725 1.00 90.88 201 VAL A CA 1
ATOM 1644 C C . VAL A 1 201 ? 6.970 -4.293 -20.064 1.00 90.88 201 VAL A C 1
ATOM 1646 O O . VAL A 1 201 ? 7.312 -3.169 -20.419 1.00 90.88 201 VAL A O 1
ATOM 1649 N N . SER A 1 202 ? 6.057 -4.997 -20.739 1.00 90.06 202 SER A N 1
ATOM 1650 C CA . SER A 1 202 ? 5.503 -4.547 -22.027 1.00 90.06 202 SER A CA 1
ATOM 1651 C C . SER A 1 202 ? 4.734 -3.223 -21.923 1.00 90.06 202 SER A C 1
ATOM 1653 O O . SER A 1 202 ? 4.753 -2.406 -22.840 1.00 90.06 202 SER A O 1
ATOM 1655 N N . SER A 1 203 ? 4.086 -2.963 -20.782 1.00 84.25 203 SER A N 1
ATOM 1656 C CA . SER A 1 203 ? 3.380 -1.693 -20.547 1.00 84.25 203 SER A CA 1
ATOM 1657 C C . SER A 1 203 ? 4.326 -0.499 -20.369 1.00 84.25 203 SER A C 1
ATOM 1659 O O . SER A 1 203 ? 3.904 0.644 -20.536 1.00 84.25 203 SER A O 1
ATOM 1661 N N . ALA A 1 204 ? 5.586 -0.734 -19.992 1.00 80.19 204 ALA A N 1
ATOM 1662 C CA . ALA A 1 204 ? 6.574 0.331 -19.839 1.00 80.19 204 ALA A CA 1
ATOM 1663 C C . ALA A 1 204 ? 7.138 0.792 -21.192 1.00 80.19 204 ALA A C 1
ATOM 1665 O O . ALA A 1 204 ? 7.452 1.971 -21.343 1.00 80.19 204 ALA A O 1
ATOM 1666 N N . GLU A 1 205 ? 7.222 -0.118 -22.164 1.00 77.88 205 GLU A N 1
ATOM 1667 C CA . GLU A 1 205 ? 7.750 0.143 -23.508 1.00 77.88 205 GLU A CA 1
ATOM 1668 C C . GLU A 1 205 ? 6.726 0.865 -24.397 1.00 77.88 205 GLU A C 1
ATOM 1670 O O . GLU A 1 205 ? 7.081 1.768 -25.148 1.00 77.88 205 GLU A O 1
ATOM 1675 N N . GLY A 1 206 ? 5.434 0.552 -24.249 1.00 66.81 206 GLY A N 1
ATOM 1676 C CA . GLY A 1 206 ? 4.372 1.113 -25.095 1.00 66.81 206 GLY A CA 1
ATOM 1677 C C . GLY A 1 206 ? 4.024 2.589 -24.861 1.00 66.81 206 GLY A C 1
ATOM 1678 O O . GLY A 1 206 ? 3.271 3.157 -25.645 1.00 66.81 206 GLY A O 1
ATOM 1679 N N . ASN A 1 207 ? 4.545 3.224 -23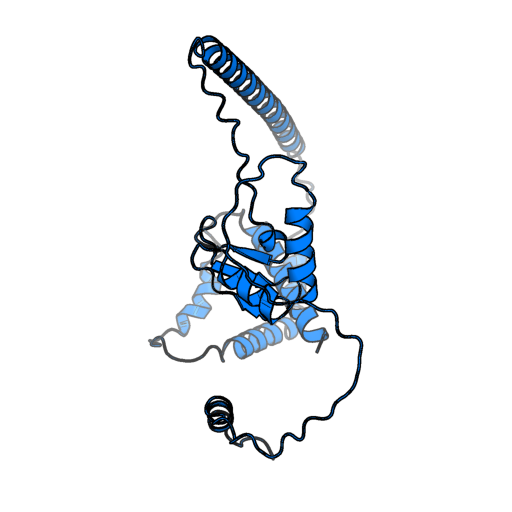.805 1.00 63.81 207 ASN A N 1
ATOM 1680 C CA . ASN A 1 207 ? 4.215 4.617 -23.461 1.00 63.81 207 ASN A CA 1
ATOM 1681 C C . ASN A 1 207 ? 5.341 5.617 -23.794 1.00 63.81 207 ASN A C 1
ATOM 1683 O O . ASN A 1 207 ? 5.256 6.790 -23.430 1.00 63.81 207 ASN A O 1
ATOM 1687 N N . GLY A 1 208 ? 6.409 5.154 -24.450 1.00 56.75 208 GLY A N 1
ATOM 1688 C CA . GLY A 1 208 ? 7.491 5.987 -24.965 1.00 56.75 208 GLY A CA 1
ATOM 1689 C C . GLY A 1 208 ? 7.285 6.285 -26.445 1.00 56.75 208 GLY A C 1
ATOM 1690 O O . GLY A 1 208 ? 7.862 5.616 -27.295 1.00 56.75 208 GLY A O 1
ATOM 1691 N N . VAL A 1 209 ? 6.470 7.291 -26.763 1.00 51.19 209 VAL A N 1
ATOM 1692 C CA . VAL A 1 209 ? 6.464 7.888 -28.104 1.00 51.19 209 VAL A CA 1
ATOM 1693 C C . VAL A 1 209 ? 7.852 8.479 -28.364 1.00 51.19 209 VAL A C 1
ATOM 1695 O O . VAL A 1 209 ? 8.231 9.454 -27.727 1.00 51.19 209 VAL A O 1
ATOM 1698 N N . GLY A 1 210 ? 8.585 7.826 -29.268 1.00 57.19 210 GLY A N 1
ATOM 1699 C CA . GLY A 1 210 ? 9.579 8.376 -30.192 1.00 57.19 210 GLY A CA 1
ATOM 1700 C C . GLY A 1 210 ? 10.599 9.384 -29.661 1.00 57.19 210 GLY A C 1
ATOM 1701 O O . GLY A 1 210 ? 10.287 10.554 -29.466 1.00 57.19 210 GLY A O 1
ATOM 1702 N N . GLY A 1 211 ? 11.865 8.970 -29.608 1.00 51.66 211 GLY A N 1
ATOM 1703 C CA . GLY A 1 211 ? 12.979 9.915 -29.657 1.00 51.66 211 GLY A CA 1
ATOM 1704 C C . GLY A 1 211 ? 14.305 9.324 -29.203 1.00 51.66 211 GLY A C 1
ATOM 1705 O O . GLY A 1 211 ? 14.613 9.376 -28.018 1.00 51.66 211 GLY A O 1
ATOM 1706 N N . GLY A 1 212 ? 15.099 8.819 -30.151 1.00 45.47 212 GLY A N 1
ATOM 1707 C CA . GLY A 1 212 ? 16.539 8.638 -29.959 1.00 45.47 212 GLY A CA 1
ATOM 1708 C C . GLY A 1 212 ? 17.084 7.298 -30.433 1.00 45.47 212 GLY A C 1
ATOM 1709 O O . GLY A 1 212 ? 17.351 6.420 -29.617 1.00 45.47 212 GLY A O 1
ATOM 1710 N N . ASP A 1 213 ? 17.312 7.179 -31.741 1.00 45.59 213 ASP A N 1
ATOM 1711 C CA . ASP A 1 213 ? 18.313 6.264 -32.287 1.00 45.59 213 ASP A CA 1
ATOM 1712 C C . ASP A 1 213 ? 19.685 6.625 -31.696 1.00 45.59 213 ASP A C 1
ATOM 1714 O O . ASP A 1 213 ? 20.251 7.679 -31.981 1.00 45.59 213 ASP A O 1
ATOM 1718 N N . GLY A 1 214 ? 20.215 5.757 -30.840 1.00 46.75 214 GLY A N 1
ATOM 1719 C CA . GLY A 1 214 ? 21.540 5.901 -30.246 1.00 46.75 214 GLY A CA 1
ATOM 1720 C C . GLY A 1 214 ? 22.006 4.553 -29.724 1.00 46.75 214 GLY A C 1
ATOM 1721 O O . GLY A 1 214 ? 21.706 4.178 -28.596 1.00 46.75 214 GLY A O 1
ATOM 1722 N N . GLY A 1 215 ? 22.666 3.792 -30.597 1.00 51.12 215 GLY A N 1
ATOM 1723 C CA . GLY A 1 215 ? 22.995 2.385 -30.402 1.00 51.12 215 GLY A CA 1
ATOM 1724 C C . GLY A 1 215 ? 23.847 2.068 -29.170 1.00 51.12 215 GLY A C 1
ATOM 1725 O O . GLY A 1 215 ? 24.814 2.753 -28.846 1.00 51.12 215 GLY A O 1
ATOM 1726 N N . GLY A 1 216 ? 23.518 0.939 -28.545 1.00 37.81 216 GLY A N 1
ATOM 1727 C CA . GLY A 1 216 ? 24.351 0.244 -27.571 1.00 37.81 216 GLY A CA 1
ATOM 1728 C C . GLY A 1 216 ? 23.943 -1.233 -27.511 1.00 37.81 216 GLY A C 1
ATOM 1729 O O . GLY A 1 216 ? 22.791 -1.519 -27.180 1.00 37.81 216 GLY A O 1
ATOM 1730 N N . PRO A 1 217 ? 24.823 -2.189 -27.859 1.00 48.12 217 PRO A N 1
ATOM 1731 C CA . PRO A 1 217 ? 24.477 -3.602 -27.906 1.00 48.12 217 PRO A CA 1
ATOM 1732 C C . PRO A 1 217 ? 24.543 -4.200 -26.496 1.00 48.12 217 PRO A C 1
ATOM 1734 O O . PRO A 1 217 ? 25.615 -4.419 -25.941 1.00 48.12 217 PRO A O 1
ATOM 1737 N N . GLY A 1 218 ? 23.376 -4.470 -25.918 1.00 42.38 218 GLY A N 1
ATOM 1738 C CA . GLY A 1 218 ? 23.219 -5.174 -24.646 1.00 42.38 218 GLY A CA 1
ATOM 1739 C C . GLY A 1 218 ? 22.023 -6.113 -24.716 1.00 42.38 218 GLY A C 1
ATOM 1740 O O . GLY A 1 218 ? 21.005 -5.886 -24.074 1.00 42.38 218 GLY A O 1
ATOM 1741 N N . THR A 1 219 ? 22.114 -7.131 -25.568 1.00 36.78 219 THR A N 1
ATOM 1742 C CA . THR A 1 219 ? 21.064 -8.128 -25.789 1.00 36.78 219 THR A CA 1
ATOM 1743 C C . THR A 1 219 ? 20.835 -8.972 -24.533 1.00 36.78 219 THR A C 1
ATOM 1745 O O . THR A 1 219 ? 21.621 -9.868 -24.233 1.00 36.78 219 THR A O 1
ATOM 1748 N N . CYS A 1 220 ? 19.722 -8.757 -23.830 1.00 42.34 220 CYS A N 1
ATOM 1749 C CA . CYS A 1 220 ? 19.078 -9.799 -23.030 1.00 42.34 220 CYS A CA 1
ATOM 1750 C C . CYS A 1 220 ? 18.083 -10.559 -23.923 1.00 42.34 220 CYS A C 1
ATOM 1752 O O . CYS A 1 220 ? 16.868 -10.422 -23.829 1.00 42.34 220 CYS A O 1
ATOM 1754 N N . SER A 1 221 ? 18.617 -11.365 -24.839 1.00 42.06 221 SER A N 1
ATOM 1755 C CA . SER A 1 221 ? 17.862 -12.280 -25.700 1.00 42.06 221 SER A CA 1
ATOM 1756 C C . SER A 1 221 ? 17.384 -13.503 -24.908 1.00 42.06 221 SER A C 1
ATOM 1758 O O . SER A 1 221 ? 17.848 -14.622 -25.110 1.00 42.06 221 SER A O 1
ATOM 1760 N N . GLY A 1 222 ? 16.478 -13.271 -23.960 1.00 39.53 222 GLY A N 1
ATOM 1761 C CA . GLY A 1 222 ? 15.711 -14.302 -23.271 1.00 39.53 222 GLY A CA 1
ATOM 1762 C C . GLY A 1 222 ? 14.265 -14.235 -23.735 1.00 39.53 222 GLY A C 1
ATOM 1763 O O . GLY A 1 222 ? 13.445 -13.580 -23.100 1.00 39.53 222 GLY A O 1
ATOM 1764 N N . SER A 1 223 ? 13.974 -14.873 -24.866 1.00 40.38 223 SER A N 1
ATOM 1765 C CA . SER A 1 223 ? 12.641 -14.973 -25.453 1.00 40.38 223 SER A CA 1
ATOM 1766 C C . SER A 1 223 ? 11.630 -15.502 -24.431 1.00 40.38 223 SER A C 1
ATOM 1768 O O . SER A 1 223 ? 11.613 -16.689 -24.112 1.00 40.38 223 SER A O 1
ATOM 1770 N N . CYS A 1 224 ? 10.741 -14.637 -23.945 1.00 39.28 224 CYS A N 1
ATOM 1771 C CA . CYS A 1 224 ? 9.486 -15.041 -23.318 1.00 39.28 224 CYS A CA 1
ATOM 1772 C C . CYS A 1 224 ? 8.507 -15.488 -24.414 1.00 39.28 224 CYS A C 1
ATOM 1774 O O . CYS A 1 224 ? 7.473 -14.875 -24.660 1.00 39.28 224 CYS A O 1
ATOM 1776 N N . SER A 1 225 ? 8.861 -16.556 -25.126 1.00 40.12 225 SER A N 1
ATOM 1777 C CA . SER A 1 225 ? 7.939 -17.219 -26.036 1.00 40.12 225 SER A CA 1
ATOM 1778 C C . SER A 1 225 ? 6.914 -17.969 -25.198 1.00 40.12 225 SER A C 1
ATOM 1780 O O . SER A 1 225 ? 7.241 -18.926 -24.499 1.00 40.12 225 SER A O 1
ATOM 1782 N N . SER A 1 226 ? 5.672 -17.508 -25.264 1.00 43.88 226 SER A N 1
ATOM 1783 C CA . SER A 1 226 ? 4.480 -18.211 -24.809 1.00 43.88 226 SER A CA 1
ATOM 1784 C C . SER A 1 226 ? 4.400 -19.570 -25.512 1.00 43.88 226 SER A C 1
ATOM 1786 O O . SER A 1 226 ? 3.837 -19.678 -26.598 1.00 43.88 226 SER A O 1
ATOM 1788 N N . THR A 1 227 ? 5.000 -20.614 -24.941 1.00 35.97 227 THR A N 1
ATOM 1789 C CA . THR A 1 227 ? 4.799 -21.980 -25.427 1.00 35.97 227 THR A CA 1
ATOM 1790 C C . THR A 1 227 ? 3.462 -22.468 -24.906 1.00 35.97 227 THR A C 1
ATOM 1792 O O . THR A 1 227 ? 3.302 -22.757 -23.720 1.00 35.97 227 THR A O 1
ATOM 1795 N N . SER A 1 228 ? 2.500 -22.526 -25.817 1.00 48.09 228 SER A N 1
ATOM 1796 C CA . SER A 1 228 ? 1.314 -23.356 -25.709 1.00 48.09 228 SER A CA 1
ATOM 1797 C C . SER A 1 228 ? 1.704 -24.787 -25.346 1.00 48.09 228 SER A C 1
ATOM 1799 O O . SER A 1 228 ? 2.510 -25.414 -26.030 1.00 48.09 228 SER A O 1
ATOM 1801 N N . ASP A 1 229 ? 1.123 -25.233 -24.239 1.00 49.62 229 ASP A N 1
ATOM 1802 C CA . ASP A 1 229 ? 0.719 -26.593 -23.900 1.00 49.62 229 ASP A CA 1
ATOM 1803 C C . ASP A 1 229 ? 1.241 -27.701 -24.835 1.00 49.62 229 ASP A C 1
ATOM 1805 O O . ASP A 1 229 ? 0.719 -27.966 -25.918 1.00 49.62 229 ASP A O 1
ATOM 1809 N N . SER A 1 230 ? 2.315 -28.355 -24.406 1.00 44.00 230 SER A N 1
ATOM 1810 C CA . SER A 1 230 ? 2.733 -29.662 -24.902 1.00 44.00 230 SER A CA 1
ATOM 1811 C C . SER A 1 230 ? 3.393 -30.387 -23.742 1.00 44.00 230 SER A C 1
ATOM 1813 O O . SER A 1 230 ? 4.526 -30.106 -23.357 1.00 44.00 230 SER A O 1
ATOM 1815 N N . GLN A 1 231 ? 2.624 -31.291 -23.138 1.00 51.56 231 GLN A N 1
ATOM 1816 C CA . GLN A 1 231 ? 3.064 -32.213 -22.102 1.00 51.56 231 GLN A CA 1
ATOM 1817 C C . GLN A 1 231 ? 4.223 -33.076 -22.617 1.00 51.56 231 GLN A C 1
ATOM 1819 O O . GLN A 1 231 ? 4.018 -34.139 -23.198 1.00 51.56 231 GLN A O 1
ATOM 1824 N N . GLN A 1 232 ? 5.456 -32.652 -22.357 1.00 42.38 232 GLN A N 1
ATOM 1825 C CA . GLN A 1 232 ? 6.609 -33.540 -22.372 1.00 42.38 232 GLN A CA 1
ATOM 1826 C C . GLN A 1 232 ? 6.881 -33.968 -20.930 1.00 42.38 232 GLN A C 1
ATOM 1828 O O . GLN A 1 232 ? 7.399 -33.208 -20.114 1.00 42.38 232 GLN A O 1
ATOM 1833 N N . ARG A 1 233 ? 6.476 -35.203 -20.607 1.00 46.72 233 ARG A N 1
ATOM 1834 C CA . ARG A 1 233 ? 6.927 -35.913 -19.407 1.00 46.72 233 ARG A CA 1
ATOM 1835 C C . ARG A 1 233 ? 8.447 -36.051 -19.488 1.00 46.72 233 ARG A C 1
ATOM 1837 O O . ARG A 1 233 ? 8.949 -36.928 -20.183 1.00 46.72 233 ARG A O 1
ATOM 1844 N N . VAL A 1 234 ? 9.166 -35.184 -18.787 1.00 47.50 234 VAL A N 1
ATOM 1845 C CA . VAL A 1 234 ? 10.554 -35.442 -18.405 1.00 47.50 234 VAL A CA 1
ATOM 1846 C C . VAL A 1 234 ? 10.543 -36.453 -17.265 1.00 47.50 234 VAL A C 1
ATOM 1848 O O . VAL A 1 234 ? 9.886 -36.253 -16.245 1.00 47.50 234 VAL A O 1
ATOM 1851 N N . ASP A 1 235 ? 11.222 -37.570 -17.496 1.00 47.34 235 ASP A N 1
ATOM 1852 C CA . ASP A 1 235 ? 11.428 -38.657 -16.549 1.00 47.34 235 ASP A CA 1
ATOM 1853 C C . ASP A 1 235 ? 12.280 -38.150 -15.369 1.00 47.34 235 ASP A C 1
ATOM 1855 O O . ASP A 1 235 ? 13.438 -37.766 -15.531 1.00 47.34 235 ASP A O 1
ATOM 1859 N N . VAL A 1 236 ? 11.673 -38.078 -14.180 1.00 50.78 236 VAL A N 1
ATOM 1860 C CA . VAL A 1 236 ? 12.241 -37.500 -12.940 1.00 50.78 236 VAL A CA 1
ATOM 1861 C C . VAL A 1 236 ? 13.138 -38.513 -12.198 1.00 50.78 236 VAL A C 1
ATOM 1863 O O . VAL A 1 236 ? 13.457 -38.346 -11.026 1.00 50.78 236 VAL A O 1
ATOM 1866 N N . SER A 1 237 ? 13.585 -39.583 -12.856 1.00 53.09 237 SER A N 1
ATOM 1867 C CA . SER A 1 237 ? 14.316 -40.688 -12.215 1.00 53.09 237 SER A CA 1
ATOM 1868 C C . SER A 1 237 ? 15.825 -40.464 -12.004 1.00 53.09 237 SER A C 1
ATOM 1870 O O . SER A 1 237 ? 16.485 -41.338 -11.449 1.00 53.09 237 SER A O 1
ATOM 1872 N N . MET A 1 238 ? 16.392 -39.312 -12.391 1.00 50.59 238 MET A N 1
ATOM 1873 C CA . MET A 1 238 ? 17.856 -39.091 -12.382 1.00 50.59 238 MET A CA 1
ATOM 1874 C C . MET A 1 238 ? 18.345 -37.890 -11.553 1.00 50.59 238 MET A C 1
ATOM 1876 O O . MET A 1 238 ? 19.531 -37.565 -11.593 1.00 50.59 238 MET A O 1
ATOM 1880 N N . LEU A 1 239 ? 17.479 -37.227 -10.778 1.00 53.47 239 LEU A N 1
ATOM 1881 C CA . LEU A 1 239 ? 17.930 -36.177 -9.857 1.00 53.47 239 LEU A CA 1
ATOM 1882 C C . LEU A 1 239 ? 18.286 -36.779 -8.487 1.00 53.47 239 LEU A C 1
ATOM 1884 O O . LEU A 1 239 ? 17.461 -37.491 -7.910 1.00 53.47 239 LEU A O 1
ATOM 1888 N N . PRO A 1 240 ? 19.485 -36.496 -7.939 1.00 57.84 240 PRO A N 1
ATOM 1889 C CA . PRO A 1 240 ? 19.824 -36.908 -6.584 1.00 57.84 240 PRO A CA 1
ATOM 1890 C C . PRO A 1 240 ? 18.841 -36.265 -5.590 1.00 57.84 240 PRO A C 1
ATOM 1892 O O . PRO A 1 240 ? 18.464 -35.102 -5.771 1.00 57.84 240 PRO A O 1
ATOM 1895 N N . PRO A 1 241 ? 18.406 -36.994 -4.546 1.00 58.16 241 PRO A N 1
ATOM 1896 C CA . PRO A 1 241 ? 17.475 -36.463 -3.562 1.00 58.16 241 PRO A CA 1
ATOM 1897 C C . PRO A 1 241 ? 18.086 -35.233 -2.886 1.00 58.16 241 PRO A C 1
ATOM 1899 O O . PRO A 1 241 ? 19.162 -35.296 -2.294 1.00 58.16 241 PRO A O 1
ATOM 1902 N N . VAL A 1 242 ? 17.387 -34.102 -2.987 1.00 59.62 242 VAL A N 1
ATOM 1903 C CA . VAL A 1 242 ? 17.716 -32.885 -2.241 1.00 59.62 242 VAL A CA 1
ATOM 1904 C C . VAL A 1 242 ? 17.537 -33.195 -0.746 1.00 59.62 242 VAL A C 1
ATOM 1906 O O . VAL A 1 242 ? 16.443 -33.628 -0.369 1.00 59.62 242 VAL A O 1
ATOM 1909 N N . PRO A 1 243 ? 18.557 -32.996 0.112 1.00 47.88 243 PRO A N 1
ATOM 1910 C CA . PRO A 1 243 ? 18.436 -33.223 1.549 1.00 47.88 243 PRO A CA 1
ATOM 1911 C C . PRO A 1 243 ? 17.347 -32.319 2.127 1.00 47.88 243 PRO A C 1
ATOM 1913 O O . PRO A 1 243 ? 17.431 -31.090 2.084 1.00 47.88 243 PRO A O 1
ATOM 1916 N N . ASN A 1 244 ? 16.283 -32.935 2.632 1.00 53.25 244 ASN A N 1
ATOM 1917 C CA . ASN A 1 244 ? 15.090 -32.257 3.128 1.00 53.25 244 ASN A CA 1
ATOM 1918 C C . ASN A 1 244 ? 15.227 -31.944 4.630 1.00 53.25 244 ASN A C 1
ATOM 1920 O O . ASN A 1 244 ? 14.303 -32.166 5.413 1.00 53.25 244 ASN A O 1
ATOM 1924 N N . ASP A 1 245 ? 16.382 -31.409 5.038 1.00 53.78 245 ASP A N 1
ATOM 1925 C CA . ASP A 1 245 ? 16.787 -31.277 6.449 1.00 53.78 245 ASP A CA 1
ATOM 1926 C C . ASP A 1 245 ? 15.876 -30.357 7.284 1.00 53.78 245 ASP A C 1
ATOM 1928 O O . ASP A 1 245 ? 15.921 -30.370 8.514 1.00 53.78 245 ASP A O 1
ATOM 1932 N N . ARG A 1 246 ? 14.990 -29.573 6.652 1.00 54.22 246 ARG A N 1
ATOM 1933 C CA . ARG A 1 246 ? 14.014 -28.732 7.368 1.00 54.22 246 ARG A CA 1
ATOM 1934 C C . ARG A 1 246 ? 12.684 -29.417 7.678 1.00 54.22 246 ARG A C 1
ATOM 1936 O O . ARG A 1 246 ? 12.014 -28.991 8.615 1.00 54.22 246 ARG A O 1
ATOM 1943 N N . ARG A 1 247 ? 12.287 -30.461 6.940 1.00 53.81 247 ARG A N 1
ATOM 1944 C CA . ARG A 1 247 ? 11.005 -31.153 7.180 1.00 53.81 247 ARG A CA 1
ATOM 1945 C C . ARG A 1 247 ? 11.118 -32.196 8.294 1.00 53.81 247 ARG A C 1
ATOM 1947 O O . ARG A 1 247 ? 10.203 -32.316 9.106 1.00 53.81 247 ARG A O 1
ATOM 1954 N N . ASP A 1 248 ? 12.275 -32.843 8.411 1.00 54.16 248 ASP A N 1
ATOM 1955 C CA . ASP A 1 248 ? 12.527 -33.857 9.444 1.00 54.16 248 ASP A CA 1
ATOM 1956 C C . ASP A 1 248 ? 12.791 -33.257 10.835 1.00 54.16 248 ASP A C 1
ATOM 1958 O O . ASP A 1 248 ? 12.518 -33.892 11.857 1.00 54.16 248 ASP A O 1
ATOM 1962 N N . ALA A 1 249 ? 13.232 -31.996 10.905 1.00 57.44 249 ALA A N 1
ATOM 1963 C CA . ALA A 1 249 ? 13.374 -31.278 12.172 1.00 57.44 249 ALA A CA 1
ATOM 1964 C C . ALA A 1 249 ? 12.018 -31.001 12.855 1.00 57.44 249 ALA A C 1
ATOM 1966 O O . ALA A 1 249 ? 11.945 -30.945 14.082 1.00 57.44 249 ALA A O 1
ATOM 1967 N N . LEU A 1 250 ? 10.932 -30.880 12.081 1.00 55.81 250 LEU A N 1
ATOM 1968 C CA . LEU A 1 250 ? 9.595 -30.582 12.606 1.00 55.81 250 LEU A CA 1
ATOM 1969 C C . LEU A 1 250 ? 8.866 -31.835 13.115 1.00 55.81 250 LEU A C 1
ATOM 1971 O O . LEU A 1 250 ? 8.152 -31.763 14.112 1.00 55.81 250 LEU A O 1
ATOM 1975 N N . HIS A 1 251 ? 9.119 -33.003 12.517 1.00 57.38 251 HIS A N 1
ATOM 1976 C CA . HIS A 1 251 ? 8.567 -34.275 13.000 1.00 57.38 251 HIS A CA 1
ATOM 1977 C C . HIS A 1 251 ? 9.237 -34.791 14.285 1.00 57.38 251 HIS A C 1
ATOM 1979 O O . HIS A 1 251 ? 8.618 -35.555 15.019 1.00 57.38 251 HIS A O 1
ATOM 1985 N N . LYS A 1 252 ? 10.457 -34.343 14.620 1.00 61.28 252 LYS A N 1
ATOM 1986 C CA . LYS A 1 252 ? 11.105 -34.665 15.908 1.00 61.28 252 LYS A CA 1
ATOM 1987 C C . LYS A 1 252 ? 10.595 -33.844 17.099 1.00 61.28 252 LYS A C 1
ATOM 1989 O O . LYS A 1 252 ? 10.841 -34.237 18.235 1.00 61.28 252 LYS A O 1
ATOM 1994 N N . LEU A 1 253 ? 9.890 -32.734 16.866 1.00 56.38 253 LEU A N 1
ATOM 1995 C CA . LEU A 1 253 ? 9.326 -31.895 17.935 1.00 56.38 253 LEU A CA 1
ATOM 1996 C C . LEU A 1 253 ? 7.892 -32.283 18.322 1.00 56.38 253 LEU A C 1
ATOM 1998 O O . LEU A 1 253 ? 7.415 -31.880 19.381 1.00 56.38 253 LEU A O 1
ATOM 2002 N N . ILE A 1 254 ? 7.216 -33.090 17.504 1.00 55.09 254 ILE A N 1
ATOM 2003 C CA . ILE A 1 254 ? 5.862 -33.579 17.771 1.00 55.09 254 ILE A CA 1
ATOM 2004 C C . ILE A 1 254 ? 5.982 -35.045 18.195 1.00 55.09 254 ILE A C 1
ATOM 2006 O O . ILE A 1 254 ? 5.914 -35.960 17.380 1.00 55.09 254 ILE A O 1
ATOM 2010 N N . GLY A 1 255 ? 6.254 -35.261 19.483 1.00 57.91 255 GLY A N 1
ATOM 2011 C CA . GLY A 1 255 ? 6.319 -36.601 20.065 1.00 57.91 255 GLY A CA 1
ATOM 2012 C C . GLY A 1 255 ? 4.979 -37.354 19.963 1.00 57.91 255 GLY A C 1
ATOM 2013 O O . GLY A 1 255 ? 3.920 -36.724 19.909 1.00 57.91 255 GLY A O 1
ATOM 2014 N N . PRO A 1 256 ? 4.996 -38.700 19.964 1.00 62.31 256 PRO A N 1
ATOM 2015 C CA . PRO A 1 256 ? 3.796 -39.516 19.883 1.00 62.31 256 PRO A CA 1
ATOM 2016 C C . PRO A 1 256 ? 3.135 -39.571 21.261 1.00 62.31 256 PRO A C 1
ATOM 2018 O O . PRO A 1 256 ? 3.436 -40.430 22.084 1.00 62.31 256 PRO A O 1
ATOM 2021 N N . HIS A 1 257 ? 2.229 -38.642 21.530 1.00 52.72 257 HIS A N 1
ATOM 2022 C CA . HIS A 1 257 ? 1.301 -38.775 22.643 1.00 52.72 257 HIS A CA 1
ATOM 2023 C C . HIS A 1 257 ? -0.071 -38.350 22.150 1.00 52.72 257 HIS A C 1
ATOM 2025 O O . HIS A 1 257 ? -0.320 -37.158 22.004 1.00 52.72 257 HIS A O 1
ATOM 2031 N N . LEU A 1 258 ? -0.898 -39.350 21.829 1.00 49.56 258 LEU A N 1
ATOM 2032 C CA . LEU A 1 258 ? -2.359 -39.411 21.988 1.00 49.56 258 LEU A CA 1
ATOM 2033 C C . LEU A 1 258 ? -2.919 -40.483 21.041 1.00 49.56 258 LEU A C 1
ATOM 2035 O O . LEU A 1 258 ? -3.447 -40.198 19.972 1.00 49.56 258 LEU A O 1
ATOM 2039 N N . TYR A 1 259 ? -2.770 -41.732 21.468 1.00 46.03 259 TYR A N 1
ATOM 2040 C CA . TYR A 1 259 ? -3.702 -42.815 21.166 1.00 46.03 259 TYR A CA 1
ATOM 2041 C C . TYR A 1 259 ? -3.830 -43.641 22.444 1.00 46.03 259 TYR A C 1
ATOM 2043 O O . TYR A 1 259 ? -3.090 -44.604 22.608 1.00 46.03 259 TYR A O 1
ATOM 2051 N N . VAL A 1 260 ? -4.694 -43.191 23.358 1.00 56.81 260 VAL A N 1
ATOM 2052 C CA . VAL A 1 260 ? -5.562 -44.002 24.233 1.00 56.81 260 VAL A CA 1
ATOM 2053 C C . VAL A 1 260 ? -6.756 -43.126 24.588 1.00 56.81 260 VAL A C 1
ATOM 2055 O O . VAL A 1 260 ? -6.506 -41.970 24.997 1.00 56.81 260 VAL A O 1
#

Radius of gyration: 33.5 Å; chains: 1; bounding box: 62×81×79 Å

Organism: NCBI:txid36881

InterPro domains:
  IPR003656 Zinc finger, BED-type [PF02892] (160-194)
  IPR003656 Zinc finger, BED-type [PS50808] (141-200)